Protein AF-A0A926CBW5-F1 (afdb_monomer)

pLDDT: mean 81.45, std 18.17, range [39.44, 98.31]

Foldseek 3Di:
DDDVVVLVVLVVQLVVLVVVLVVLQVVQVVQVGLVRDDPVSVVSNVVSLVSNVVSCVVCVVVVHDDDDDPPSDDPPPPDDDDDDDDDDDDDDDDDDDDDDDDDDDDDDDDDVVVVVVVVVVVVVVVCVVPPPDPVVVCVVVVHPDPQQAWAKEKEFEAEPVRQTDFQWWKFKAALLDRPDTDTAHPRNIDMDTDGLVRAKIKIWTFDFQWFIDIDIDGSNHHDYHYHHTYGDDNQWFKEKEAEAAPPSSQGDWQKWKWKAFPNDIDIDTAHNRRMDMDTDGDPDQWTWIKIWIGDPQWDIDIDTDIDGGRDYHYDHIYGDPPPPPPPPPPPD

Structure (mmCIF, N/CA/C/O backbone):
data_AF-A0A926CBW5-F1
#
_entry.id   AF-A0A926CBW5-F1
#
loop_
_atom_site.group_PDB
_atom_site.id
_atom_site.type_symbol
_atom_site.label_atom_id
_atom_site.label_alt_id
_atom_site.label_comp_id
_atom_site.label_asym_id
_atom_site.label_entity_id
_atom_site.label_seq_id
_atom_site.pdbx_PDB_ins_code
_atom_site.Cartn_x
_atom_site.Cartn_y
_atom_site.Cartn_z
_atom_site.occupancy
_atom_site.B_iso_or_equiv
_atom_site.auth_seq_id
_atom_site.auth_comp_id
_atom_site.auth_asym_id
_atom_site.auth_atom_id
_atom_site.pdbx_PDB_model_num
ATOM 1 N N . MET A 1 1 ? -7.920 -2.345 40.423 1.00 83.38 1 MET A N 1
ATOM 2 C CA . MET A 1 1 ? -8.832 -2.539 39.282 1.00 83.38 1 MET A CA 1
ATOM 3 C C . MET A 1 1 ? -8.465 -1.467 38.264 1.00 83.38 1 MET A C 1
ATOM 5 O O . MET A 1 1 ? -8.315 -0.331 38.708 1.00 83.38 1 MET A O 1
ATOM 9 N N . PRO A 1 2 ? -8.163 -1.818 37.003 1.00 95.38 2 PRO A N 1
ATOM 10 C CA . PRO A 1 2 ? -7.809 -0.840 35.962 1.00 95.38 2 PRO A CA 1
ATOM 11 C C . PRO A 1 2 ? -8.991 0.095 35.657 1.00 95.38 2 PRO A C 1
ATOM 13 O O . PRO A 1 2 ? -10.121 -0.190 36.068 1.00 95.38 2 PRO A O 1
ATOM 16 N N . ALA A 1 3 ? -8.747 1.198 34.948 1.00 96.81 3 ALA A N 1
ATOM 17 C CA . ALA A 1 3 ? -9.834 2.039 34.458 1.00 96.81 3 ALA A CA 1
ATOM 18 C C . ALA A 1 3 ? -10.569 1.340 33.299 1.00 96.81 3 ALA A C 1
ATOM 20 O O . ALA A 1 3 ? -9.986 0.520 32.593 1.00 96.81 3 ALA A O 1
ATOM 21 N N . GLN A 1 4 ? -11.841 1.684 33.067 1.00 96.38 4 GLN A N 1
ATOM 22 C CA . GLN A 1 4 ? -12.620 1.097 31.966 1.00 96.38 4 GLN A CA 1
ATOM 23 C C . GLN A 1 4 ? -11.947 1.319 30.602 1.00 96.38 4 GLN A C 1
ATOM 25 O O . GLN A 1 4 ? -11.889 0.400 29.796 1.00 96.38 4 GLN A O 1
ATOM 30 N N . ALA A 1 5 ? -11.351 2.494 30.388 1.00 91.12 5 ALA A N 1
ATOM 31 C CA . ALA A 1 5 ? -10.616 2.802 29.163 1.00 91.12 5 ALA A CA 1
ATOM 32 C C . ALA A 1 5 ? -9.428 1.850 28.911 1.00 91.12 5 ALA A C 1
ATOM 34 O O . ALA A 1 5 ? -9.152 1.513 27.762 1.00 91.12 5 ALA A O 1
ATOM 35 N N . ASP A 1 6 ? -8.756 1.375 29.967 1.00 95.50 6 ASP A N 1
ATOM 36 C CA . ASP A 1 6 ? -7.657 0.408 29.840 1.00 95.50 6 ASP A CA 1
ATOM 37 C C . ASP A 1 6 ? -8.190 -0.978 29.442 1.00 95.50 6 ASP A C 1
ATOM 39 O O . ASP A 1 6 ? -7.587 -1.668 28.620 1.00 95.50 6 ASP A O 1
ATOM 43 N N . ILE A 1 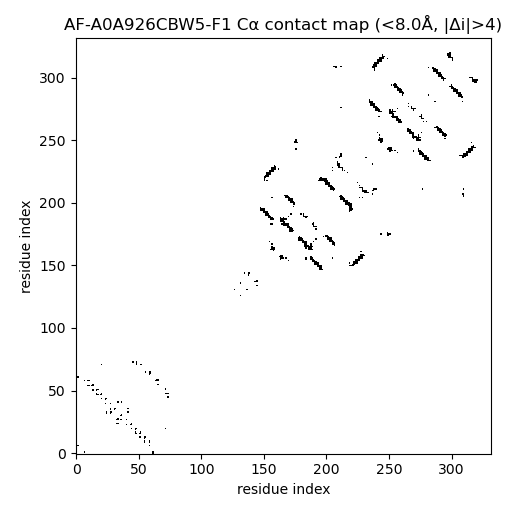7 ? -9.341 -1.377 30.002 1.00 97.06 7 ILE A N 1
ATOM 44 C CA . ILE A 1 7 ? -10.030 -2.624 29.641 1.00 97.06 7 ILE A CA 1
ATOM 45 C C . ILE A 1 7 ? -10.436 -2.584 28.167 1.00 97.06 7 ILE A C 1
ATOM 47 O O . ILE A 1 7 ? -10.154 -3.529 27.430 1.00 97.06 7 ILE A O 1
ATOM 51 N N . ASP A 1 8 ? -11.058 -1.486 27.735 1.00 91.56 8 ASP A N 1
ATOM 52 C CA . ASP A 1 8 ? -11.521 -1.307 26.360 1.00 91.56 8 ASP A CA 1
ATOM 53 C C . ASP A 1 8 ? -10.337 -1.312 25.380 1.00 91.56 8 ASP A C 1
ATOM 55 O O . ASP A 1 8 ? -10.389 -1.974 24.341 1.00 91.56 8 ASP A O 1
ATOM 59 N N . GLY A 1 9 ? -9.236 -0.640 25.735 1.00 89.31 9 GLY A N 1
ATOM 60 C CA . GLY A 1 9 ? -8.000 -0.645 24.953 1.00 89.31 9 GLY A CA 1
ATOM 61 C C . GLY A 1 9 ? -7.408 -2.049 24.793 1.00 89.31 9 GLY A C 1
ATOM 62 O O . GLY A 1 9 ? -7.085 -2.464 23.678 1.00 89.31 9 GLY A O 1
ATOM 63 N N . GLU A 1 10 ? -7.325 -2.825 25.876 1.00 96.94 10 GLU A N 1
ATOM 64 C CA . GLU A 1 10 ? -6.792 -4.192 25.829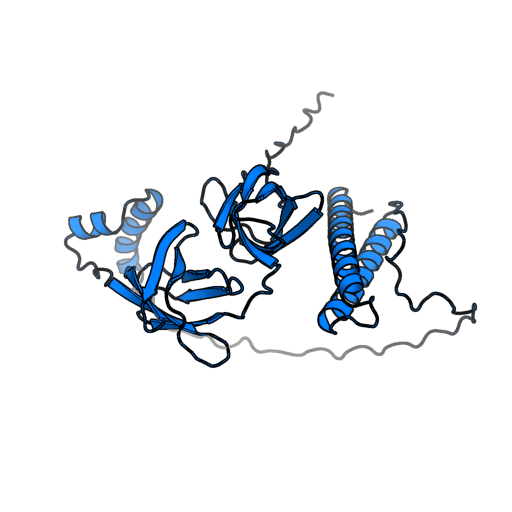 1.00 96.94 10 GLU A CA 1
ATOM 65 C C . GLU A 1 10 ? -7.724 -5.147 25.057 1.00 96.94 10 GLU A C 1
ATOM 67 O O . GLU A 1 10 ? -7.255 -6.026 24.328 1.00 96.94 10 GLU A O 1
ATOM 72 N N . GLN A 1 11 ? -9.047 -4.958 25.142 1.00 96.88 11 GLN A N 1
ATOM 73 C CA . GLN A 1 11 ? -10.017 -5.700 24.329 1.00 96.88 11 GLN A CA 1
ATOM 74 C C . GLN A 1 11 ? -9.880 -5.384 22.834 1.00 96.88 11 GLN A C 1
ATOM 76 O O . GLN A 1 11 ? -9.908 -6.301 22.009 1.00 96.88 11 GLN A O 1
ATOM 81 N N . GLN A 1 12 ? -9.703 -4.111 22.468 1.00 87.81 12 GLN A N 1
ATOM 82 C CA . GLN A 1 12 ? -9.450 -3.712 21.081 1.00 87.81 12 GLN A CA 1
ATOM 83 C C . GLN A 1 12 ? -8.153 -4.331 20.554 1.00 87.81 12 GLN A C 1
ATOM 85 O O . GLN A 1 12 ? -8.140 -4.889 19.452 1.00 87.81 12 GLN A O 1
ATOM 90 N N . LEU A 1 13 ? -7.090 -4.301 21.362 1.00 90.31 13 LEU A N 1
ATOM 91 C CA . LEU A 1 13 ? -5.804 -4.901 21.023 1.00 90.31 13 LEU A CA 1
ATOM 92 C C . LEU A 1 13 ? -5.927 -6.421 20.820 1.00 90.31 13 LEU A C 1
ATOM 94 O O . LEU A 1 13 ? -5.429 -6.960 19.828 1.00 90.31 13 LEU A O 1
ATOM 98 N N . LEU A 1 14 ? -6.661 -7.112 21.697 1.00 96.69 14 LEU A N 1
ATOM 99 C CA . LEU A 1 14 ? -6.963 -8.537 21.550 1.00 96.69 14 LEU A CA 1
ATOM 100 C C . LEU A 1 14 ? -7.697 -8.829 20.230 1.00 96.69 14 LEU A C 1
ATOM 102 O O . LEU A 1 14 ? -7.317 -9.749 19.503 1.00 96.69 14 LEU A O 1
ATOM 106 N N . GLN A 1 15 ? -8.721 -8.042 19.889 1.00 92.69 15 GLN A N 1
ATOM 107 C CA . GLN A 1 15 ? -9.468 -8.203 18.635 1.00 92.69 15 GLN A CA 1
ATOM 108 C C . GLN A 1 15 ? -8.608 -7.921 17.396 1.00 92.69 15 GLN A C 1
ATOM 110 O O . GLN A 1 15 ? -8.767 -8.568 16.358 1.00 92.69 15 GLN A O 1
ATOM 115 N N . GLN A 1 16 ? -7.673 -6.974 17.484 1.00 88.44 16 GLN A N 1
ATOM 116 C CA . GLN A 1 16 ? -6.706 -6.720 16.422 1.00 88.44 16 GLN A CA 1
ATOM 117 C C . GLN A 1 16 ? -5.807 -7.940 16.188 1.00 88.44 16 GLN A C 1
ATOM 119 O O . GLN A 1 16 ? -5.749 -8.433 15.061 1.00 88.44 16 GLN A O 1
ATOM 124 N N . TYR A 1 17 ? -5.173 -8.486 17.233 1.00 93.75 17 TYR A N 1
ATOM 125 C CA . TYR A 1 17 ? -4.303 -9.657 17.075 1.00 93.75 17 TYR A CA 1
ATOM 126 C C . TYR A 1 17 ? -5.058 -10.909 16.619 1.00 93.75 17 TYR A C 1
ATOM 128 O O . TYR A 1 17 ? -4.521 -11.672 15.818 1.00 93.75 17 TYR A O 1
ATOM 136 N N . ARG A 1 18 ? -6.312 -11.102 17.052 1.00 96.69 18 ARG A N 1
ATOM 137 C CA . ARG A 1 18 ? -7.178 -12.193 16.567 1.00 96.69 18 ARG A CA 1
ATOM 138 C C . ARG A 1 18 ? -7.392 -12.139 15.056 1.00 96.69 18 ARG A C 1
ATOM 140 O O . ARG A 1 18 ? -7.248 -13.158 14.383 1.00 96.69 18 ARG A O 1
ATOM 147 N N . ARG A 1 19 ? -7.680 -10.952 14.510 1.00 91.31 19 ARG A N 1
ATOM 148 C CA . ARG A 1 19 ? -7.816 -10.754 13.056 1.00 91.31 19 ARG A CA 1
ATOM 149 C C . ARG A 1 19 ? -6.504 -11.033 12.328 1.00 91.31 19 ARG A C 1
ATOM 151 O O . ARG A 1 19 ? -6.505 -11.778 11.350 1.00 91.31 19 ARG A O 1
ATOM 158 N N . SER A 1 20 ? -5.385 -10.512 12.835 1.00 86.31 20 SER A N 1
ATOM 159 C CA . SER A 1 20 ? -4.061 -10.777 12.259 1.00 86.31 20 SER A CA 1
ATOM 160 C C . SER A 1 20 ? -3.725 -12.272 12.250 1.00 86.31 20 SER A C 1
ATOM 162 O O . SER A 1 20 ? -3.291 -12.795 11.225 1.00 86.31 20 SER A O 1
ATOM 164 N N . LEU A 1 21 ? -3.981 -12.985 13.353 1.00 95.88 21 LEU A N 1
ATOM 165 C CA . LEU A 1 21 ? -3.752 -14.427 13.448 1.00 95.88 21 LEU A CA 1
ATOM 166 C C . LEU A 1 21 ? -4.602 -15.203 12.432 1.00 95.88 21 LEU A C 1
ATOM 168 O O . LEU A 1 21 ? -4.078 -16.086 11.757 1.00 95.88 21 LEU A O 1
ATOM 172 N N . ALA A 1 22 ? -5.881 -14.851 12.271 1.00 92.06 22 ALA A N 1
ATOM 173 C CA . ALA A 1 22 ? -6.755 -15.490 11.287 1.00 92.06 22 ALA A CA 1
ATOM 174 C C . ALA A 1 22 ? -6.213 -15.347 9.852 1.00 92.06 22 ALA A C 1
ATOM 176 O O . ALA A 1 22 ? -6.154 -16.332 9.111 1.00 92.06 22 ALA A O 1
ATOM 177 N N . HIS A 1 23 ? -5.743 -14.152 9.475 1.00 89.69 23 HIS A N 1
ATOM 178 C CA . HIS A 1 23 ? -5.123 -13.924 8.167 1.00 89.69 23 HIS A CA 1
ATOM 179 C C . HIS A 1 23 ? -3.819 -14.705 7.991 1.00 89.69 23 HIS A C 1
ATOM 181 O O . HIS A 1 23 ? -3.616 -15.324 6.947 1.00 89.69 23 HIS A O 1
ATOM 187 N N . LEU A 1 24 ? -2.954 -14.733 9.007 1.00 92.81 24 LEU A N 1
ATOM 188 C CA . LEU A 1 24 ? -1.696 -15.478 8.949 1.00 92.81 24 LEU A CA 1
ATOM 189 C C . LEU A 1 24 ? -1.929 -16.992 8.830 1.00 92.81 24 LEU A C 1
ATOM 191 O O . LEU A 1 24 ? -1.240 -17.658 8.061 1.00 92.81 24 LEU A O 1
ATOM 195 N N . ILE A 1 25 ? -2.935 -17.541 9.517 1.00 95.00 25 ILE A N 1
ATOM 196 C CA . ILE A 1 25 ? -3.331 -18.952 9.378 1.00 95.00 25 ILE A CA 1
ATOM 197 C C . ILE A 1 25 ? -3.880 -19.227 7.969 1.00 95.00 25 ILE A C 1
ATOM 199 O O . ILE A 1 25 ? -3.559 -20.253 7.365 1.00 95.00 25 ILE A O 1
ATOM 203 N N . GLN A 1 26 ? -4.662 -18.305 7.399 1.00 90.06 26 GLN A N 1
ATOM 204 C CA . GLN A 1 26 ? -5.129 -18.414 6.014 1.00 90.06 26 GLN A CA 1
ATOM 205 C C . GLN A 1 26 ? -3.969 -18.344 5.009 1.00 90.06 26 GLN A C 1
ATOM 207 O O . GLN A 1 26 ? -3.973 -19.061 4.011 1.00 90.06 26 GLN A O 1
ATOM 212 N N . GLN A 1 27 ? -2.958 -17.509 5.249 1.00 83.00 27 GLN A N 1
ATOM 213 C CA . GLN A 1 27 ? -1.736 -17.511 4.444 1.00 83.00 27 GLN A CA 1
ATOM 214 C C . GLN A 1 27 ? -0.997 -18.839 4.599 1.00 83.00 27 GLN A C 1
ATOM 216 O O . GLN A 1 27 ? -0.565 -19.418 3.604 1.00 83.00 27 GLN A O 1
ATOM 221 N N . ALA A 1 28 ? -0.915 -19.362 5.822 1.00 93.88 28 ALA A N 1
ATOM 222 C CA . ALA A 1 28 ? -0.249 -20.621 6.093 1.00 93.88 28 ALA A CA 1
ATOM 223 C C . ALA A 1 28 ? -0.888 -21.801 5.361 1.00 93.88 28 ALA A C 1
ATOM 225 O O . ALA A 1 28 ? -0.181 -22.649 4.814 1.00 93.88 28 ALA A O 1
ATOM 226 N N . SER A 1 29 ? -2.219 -21.835 5.274 1.00 92.44 29 SER A N 1
ATOM 227 C CA . SER A 1 29 ? -2.928 -22.893 4.552 1.00 92.44 29 SER A CA 1
ATOM 228 C C . SER A 1 29 ? -2.595 -22.920 3.055 1.00 92.44 29 SER A C 1
ATOM 230 O O . SER A 1 29 ? -2.525 -24.006 2.481 1.00 92.44 29 SER A O 1
ATOM 232 N N . ARG A 1 30 ? -2.269 -21.773 2.434 1.00 84.62 30 ARG A N 1
ATOM 233 C CA . ARG A 1 30 ? -1.822 -21.707 1.026 1.00 84.62 30 ARG A CA 1
ATOM 234 C C . ARG A 1 30 ? -0.477 -22.396 0.789 1.00 84.62 30 ARG A C 1
ATOM 236 O O . ARG A 1 30 ? -0.243 -22.889 -0.309 1.00 84.62 30 ARG A O 1
ATOM 243 N N . TYR A 1 31 ? 0.379 -22.461 1.807 1.00 86.31 31 TYR A N 1
ATOM 244 C CA . TYR A 1 31 ? 1.660 -23.173 1.751 1.00 86.31 31 TYR A CA 1
ATOM 245 C C . TYR A 1 31 ? 1.553 -24.643 2.181 1.00 86.31 31 TYR A C 1
ATOM 247 O O . TYR A 1 31 ? 2.564 -25.333 2.229 1.00 86.31 31 TYR A O 1
ATOM 255 N N . GLY A 1 32 ? 0.352 -25.149 2.484 1.00 93.50 32 GLY A N 1
ATOM 256 C CA . GLY A 1 32 ? 0.172 -26.502 3.022 1.00 93.50 32 GLY A CA 1
ATOM 257 C C . GLY A 1 32 ? 0.249 -26.575 4.552 1.00 93.50 32 GLY A C 1
ATOM 258 O O . GLY A 1 32 ? 0.581 -27.624 5.105 1.00 93.50 32 GLY A O 1
ATOM 259 N N . GLY A 1 33 ? -0.056 -25.473 5.242 1.00 93.31 33 GLY A N 1
ATOM 260 C CA . GLY A 1 33 ? -0.144 -25.384 6.702 1.00 93.31 33 GLY A CA 1
ATOM 261 C C . GLY A 1 33 ? 1.093 -24.775 7.367 1.00 93.31 33 GLY A C 1
ATOM 262 O O . GLY A 1 33 ? 2.112 -24.541 6.723 1.00 93.31 33 GLY A O 1
ATOM 263 N N . GLU A 1 34 ? 1.007 -24.540 8.683 1.00 93.12 34 GLU A N 1
ATOM 264 C CA . GLU A 1 34 ? 2.031 -23.836 9.484 1.00 93.12 34 GLU A CA 1
ATOM 265 C C . GLU A 1 34 ? 3.432 -24.468 9.411 1.00 93.12 34 GLU A C 1
ATOM 267 O O . GLU A 1 34 ? 4.423 -23.765 9.561 1.00 93.12 34 GLU A O 1
ATOM 272 N N . ALA A 1 35 ? 3.540 -25.771 9.138 1.00 93.19 35 ALA A N 1
ATOM 273 C CA . ALA A 1 35 ? 4.826 -26.465 9.022 1.00 93.19 35 ALA A CA 1
ATOM 274 C C . ALA A 1 35 ? 5.590 -26.164 7.717 1.00 93.19 35 ALA A C 1
ATOM 276 O O . ALA A 1 35 ? 6.783 -26.442 7.629 1.00 93.19 35 ALA A O 1
ATOM 277 N N . HIS A 1 36 ? 4.910 -25.628 6.701 1.00 93.50 36 HIS A N 1
ATOM 278 C CA . HIS A 1 36 ? 5.453 -25.445 5.351 1.00 93.50 36 HIS A CA 1
ATOM 279 C C . HIS A 1 36 ? 5.578 -23.968 4.946 1.00 93.50 36 HIS A C 1
ATOM 281 O O . HIS A 1 36 ? 6.003 -23.662 3.831 1.00 93.50 36 HIS A O 1
ATOM 287 N N . VAL A 1 37 ? 5.203 -23.040 5.830 1.00 94.12 37 VAL A N 1
ATOM 288 C CA . VAL A 1 37 ? 5.261 -21.602 5.546 1.00 94.12 37 VAL A CA 1
ATOM 289 C C . VAL A 1 37 ? 6.693 -21.067 5.561 1.00 94.12 37 VAL A C 1
ATOM 291 O O . VAL A 1 37 ? 7.556 -21.611 6.254 1.00 94.12 37 VAL A O 1
ATOM 294 N N . PRO A 1 38 ? 6.962 -19.946 4.867 1.00 95.00 38 PRO A N 1
ATOM 295 C CA . PRO A 1 38 ? 8.197 -19.199 5.063 1.00 95.00 38 PRO A CA 1
ATOM 296 C C . PRO A 1 38 ? 8.405 -18.825 6.537 1.00 95.00 38 PRO A C 1
ATOM 298 O O . PRO A 1 38 ? 7.456 -18.464 7.235 1.00 95.00 38 PRO A O 1
ATOM 301 N N . LEU A 1 39 ? 9.663 -18.836 6.991 1.00 91.94 39 LEU A N 1
ATOM 302 C CA . LEU A 1 39 ? 10.028 -18.596 8.394 1.00 91.94 39 LEU A CA 1
ATOM 303 C C . LEU A 1 39 ? 9.444 -17.290 8.967 1.00 91.94 39 LEU A C 1
ATOM 305 O O . LEU A 1 39 ? 9.054 -17.247 10.129 1.00 91.94 39 LEU A O 1
ATOM 309 N N . SER A 1 40 ? 9.337 -16.241 8.147 1.00 84.50 40 SER A N 1
ATOM 310 C CA . SER A 1 40 ? 8.735 -14.964 8.547 1.00 84.50 40 SER A CA 1
ATOM 311 C C . SER A 1 40 ? 7.263 -15.099 8.945 1.00 84.50 40 SER A C 1
ATOM 313 O O . SER A 1 40 ? 6.855 -14.561 9.968 1.00 84.50 40 SER A O 1
ATOM 315 N N . VAL A 1 41 ? 6.470 -15.851 8.178 1.00 88.06 41 VAL A N 1
ATOM 316 C CA . VAL A 1 41 ? 5.049 -16.091 8.474 1.00 88.06 41 VAL A CA 1
ATOM 317 C C . VAL A 1 41 ? 4.913 -16.917 9.751 1.00 88.06 41 VAL A C 1
ATOM 319 O O . VAL A 1 41 ? 4.079 -16.605 10.595 1.00 88.06 41 VAL A O 1
ATOM 322 N N . MET A 1 42 ? 5.773 -17.924 9.930 1.00 95.31 42 MET A N 1
ATOM 323 C CA . MET A 1 42 ? 5.799 -18.747 11.143 1.00 95.31 42 MET A CA 1
ATOM 324 C C . MET A 1 42 ? 6.079 -17.908 12.400 1.00 95.31 42 MET A C 1
ATOM 326 O O . MET A 1 42 ? 5.361 -18.043 13.390 1.00 95.31 42 MET A O 1
ATOM 330 N N . HIS A 1 43 ? 7.087 -17.027 12.362 1.00 91.00 43 HIS A N 1
ATOM 331 C CA . HIS A 1 43 ? 7.386 -16.123 13.478 1.00 91.00 43 HIS A CA 1
ATOM 332 C C . HIS A 1 43 ? 6.214 -15.184 13.770 1.00 91.00 43 HIS A C 1
ATOM 334 O O . HIS A 1 43 ? 5.786 -15.095 14.915 1.00 91.00 43 HIS A O 1
ATOM 340 N N . ASN A 1 44 ? 5.609 -14.590 12.739 1.00 90.94 44 ASN A N 1
ATOM 341 C CA . ASN A 1 44 ? 4.460 -13.703 12.921 1.00 90.94 44 ASN A CA 1
ATOM 342 C C . ASN A 1 44 ? 3.251 -14.422 13.555 1.00 90.94 44 ASN A C 1
ATOM 344 O O . ASN A 1 44 ? 2.541 -13.829 14.366 1.00 90.94 44 ASN A O 1
ATOM 348 N N . ILE A 1 45 ? 3.011 -15.700 13.222 1.00 94.81 45 ILE A N 1
ATOM 349 C CA . ILE A 1 45 ? 1.962 -16.519 13.862 1.00 94.81 45 ILE A CA 1
ATOM 350 C C . ILE A 1 45 ? 2.274 -16.730 15.345 1.00 94.81 45 ILE A C 1
ATOM 352 O O . ILE A 1 45 ? 1.386 -16.582 16.189 1.00 94.81 45 ILE A O 1
ATOM 356 N N . ALA A 1 46 ? 3.521 -17.081 15.668 1.00 94.75 46 ALA A N 1
ATOM 357 C CA . ALA A 1 46 ? 3.953 -17.299 17.045 1.00 94.75 46 ALA A CA 1
ATOM 358 C C . ALA A 1 46 ? 3.826 -16.018 17.885 1.00 94.75 46 ALA A C 1
ATOM 360 O O . ALA A 1 46 ? 3.244 -16.059 18.971 1.00 94.75 46 ALA A O 1
ATOM 361 N N . ASP A 1 47 ? 4.276 -14.884 17.347 1.00 91.81 47 ASP A N 1
ATOM 362 C CA . ASP A 1 47 ? 4.184 -13.577 17.996 1.00 91.81 47 ASP A CA 1
ATOM 363 C C . ASP A 1 47 ? 2.720 -13.187 18.239 1.00 91.81 47 ASP A C 1
ATOM 365 O O . ASP A 1 47 ? 2.344 -12.835 19.359 1.00 91.81 47 ASP A O 1
ATOM 369 N N . ALA A 1 48 ? 1.851 -13.324 17.228 1.00 93.81 48 ALA A N 1
ATOM 370 C CA . ALA A 1 48 ? 0.427 -13.020 17.364 1.00 93.81 48 ALA A CA 1
ATOM 371 C C . ALA A 1 48 ? -0.245 -13.873 18.456 1.00 93.81 48 ALA A C 1
ATOM 373 O O . ALA A 1 48 ? -0.984 -13.338 19.286 1.00 93.81 48 ALA A O 1
ATOM 374 N N . ARG A 1 49 ? 0.050 -15.181 18.515 1.00 96.56 49 ARG A N 1
ATOM 375 C CA . ARG A 1 49 ? -0.440 -16.065 19.589 1.00 96.56 49 ARG A CA 1
ATOM 376 C C . ARG A 1 49 ? 0.072 -15.627 20.961 1.00 96.56 49 ARG A C 1
ATOM 378 O O . ARG A 1 49 ? -0.713 -15.568 21.907 1.00 96.56 49 ARG A O 1
ATOM 385 N N . GLN A 1 50 ? 1.351 -15.267 21.078 1.00 95.62 50 GLN A N 1
ATOM 386 C CA . GLN A 1 50 ? 1.926 -14.783 22.336 1.00 95.62 50 GLN A CA 1
ATOM 387 C C . GLN A 1 50 ? 1.247 -13.489 22.812 1.00 95.62 50 GLN A C 1
ATOM 389 O O . GLN A 1 50 ? 0.942 -13.350 24.000 1.00 95.62 50 GLN A O 1
ATOM 394 N N . HIS A 1 51 ? 0.977 -12.554 21.898 1.00 94.06 51 HIS A N 1
ATOM 395 C CA . HIS A 1 51 ? 0.258 -11.321 22.209 1.00 94.06 51 HIS A CA 1
ATOM 396 C C . HIS A 1 51 ? -1.181 -11.590 22.665 1.00 94.06 51 HIS A C 1
ATOM 398 O O . HIS A 1 51 ? -1.585 -11.073 23.705 1.00 94.06 51 HIS A O 1
ATOM 404 N N . ILE A 1 52 ? -1.918 -12.463 21.967 1.00 96.56 52 ILE A N 1
ATOM 405 C CA . ILE A 1 52 ? -3.270 -12.890 22.366 1.00 96.56 52 ILE A CA 1
ATOM 406 C C . ILE A 1 52 ? -3.258 -13.486 23.777 1.00 96.56 52 ILE A C 1
ATOM 408 O O . ILE A 1 52 ? -4.073 -13.104 24.617 1.00 96.56 52 ILE A O 1
ATOM 412 N N . GLN A 1 53 ? -2.317 -14.387 24.070 1.00 96.56 53 GLN A N 1
ATOM 413 C CA . GLN A 1 53 ? -2.199 -14.997 25.395 1.00 96.56 53 GLN A CA 1
ATOM 414 C C . GLN A 1 53 ? -1.919 -13.961 26.487 1.00 96.56 53 GLN A C 1
ATOM 416 O O . GLN A 1 53 ? -2.553 -14.003 27.543 1.00 96.56 53 GLN A O 1
ATOM 421 N N . ARG A 1 54 ? -1.013 -13.008 26.232 1.00 96.94 54 ARG A N 1
ATOM 422 C CA . ARG A 1 54 ? -0.703 -11.928 27.177 1.00 96.94 54 ARG A CA 1
ATOM 423 C C . ARG A 1 54 ? -1.926 -11.051 27.441 1.00 96.94 54 ARG A C 1
ATOM 425 O O . ARG A 1 54 ? -2.253 -10.828 28.603 1.00 96.94 54 ARG A O 1
ATOM 432 N N . SER A 1 55 ? -2.630 -10.616 26.397 1.00 96.25 55 SER A N 1
ATOM 433 C CA . SER A 1 55 ? -3.814 -9.766 26.560 1.00 96.25 55 SER A CA 1
ATOM 434 C C . SER A 1 55 ? -4.959 -10.481 27.268 1.00 96.25 55 SER A C 1
ATOM 436 O O . SER A 1 55 ? -5.598 -9.908 28.147 1.00 96.25 55 SER A O 1
ATOM 438 N N . LYS A 1 56 ? -5.170 -11.773 26.991 1.00 97.69 56 LYS A N 1
ATOM 439 C CA . LYS A 1 56 ? -6.150 -12.587 27.727 1.00 97.69 56 LYS A CA 1
ATOM 440 C C . LYS A 1 56 ? -5.774 -12.747 29.196 1.00 97.69 56 LYS A C 1
ATOM 442 O O . LYS A 1 56 ? -6.650 -12.658 30.051 1.00 97.69 56 LYS A O 1
ATOM 447 N N . ALA A 1 57 ? -4.492 -12.949 29.504 1.00 97.19 57 ALA A N 1
ATOM 448 C CA . ALA A 1 57 ? -4.020 -13.016 30.885 1.00 97.19 57 ALA A CA 1
ATOM 449 C C . ALA A 1 57 ? -4.249 -11.689 31.629 1.00 97.19 57 ALA A C 1
ATOM 451 O O . ALA A 1 57 ? -4.747 -11.713 32.754 1.00 97.19 57 ALA A O 1
ATOM 452 N N . ASN A 1 58 ? -3.964 -10.549 30.989 1.00 97.31 58 ASN A N 1
ATOM 453 C CA . ASN A 1 58 ? -4.223 -9.219 31.547 1.00 97.31 58 ASN A CA 1
ATOM 454 C C . ASN A 1 58 ? -5.717 -9.008 31.835 1.00 97.31 58 ASN A C 1
ATOM 456 O O . ASN A 1 58 ? -6.090 -8.690 32.962 1.00 97.31 58 ASN A O 1
ATOM 460 N N . LEU A 1 59 ? -6.579 -9.261 30.845 1.00 97.69 59 LEU A N 1
ATOM 461 C CA . LEU A 1 59 ? -8.032 -9.104 30.973 1.00 97.69 59 LEU A CA 1
ATOM 462 C C . LEU A 1 59 ? -8.615 -10.002 32.075 1.00 97.69 59 LEU A C 1
ATOM 464 O O . LEU A 1 59 ? -9.375 -9.528 32.921 1.00 97.69 59 LEU A O 1
ATOM 468 N N . ARG A 1 60 ? -8.193 -11.271 32.140 1.00 97.75 60 ARG A N 1
ATOM 469 C CA . ARG A 1 60 ? -8.614 -12.203 33.200 1.00 97.75 60 ARG A CA 1
ATOM 470 C C . ARG A 1 60 ? -8.117 -11.774 34.579 1.00 97.75 60 ARG A C 1
ATOM 472 O O . ARG A 1 60 ? -8.869 -11.866 35.546 1.00 97.75 60 ARG A O 1
ATOM 479 N N . ALA A 1 61 ? -6.891 -11.256 34.686 1.00 97.12 61 ALA A N 1
ATOM 480 C CA . ALA A 1 61 ? -6.367 -10.696 35.936 1.00 97.12 61 ALA A CA 1
ATOM 481 C C . ALA A 1 61 ? -7.160 -9.462 36.405 1.00 97.12 61 ALA A C 1
ATOM 483 O O . ALA A 1 61 ? -7.206 -9.166 37.599 1.00 97.12 61 ALA A O 1
ATOM 484 N N . TRP A 1 62 ? -7.814 -8.760 35.478 1.00 97.81 62 TRP A N 1
ATOM 485 C CA . TRP A 1 62 ? -8.725 -7.653 35.763 1.00 97.81 62 TRP A CA 1
ATOM 486 C C . TRP A 1 62 ? -10.177 -8.086 36.011 1.00 97.81 62 TRP A C 1
ATOM 488 O O . TRP A 1 62 ? -11.023 -7.233 36.271 1.00 97.81 62 TRP A O 1
ATOM 498 N N . GLY A 1 63 ? -10.463 -9.393 35.993 1.00 97.69 63 GLY A N 1
ATOM 499 C CA . GLY A 1 63 ? -11.797 -9.950 36.232 1.00 97.69 63 GLY A CA 1
ATOM 500 C C . GLY A 1 63 ? -12.725 -9.911 35.016 1.00 97.69 63 GLY A C 1
ATOM 501 O O . GLY A 1 63 ? -13.923 -10.135 35.167 1.00 97.69 63 GLY A O 1
ATOM 502 N N . VAL A 1 64 ? -12.195 -9.627 33.823 1.00 98.06 64 VAL A N 1
ATOM 503 C CA . VAL A 1 64 ? -12.944 -9.685 32.565 1.00 98.06 64 VAL A CA 1
ATOM 504 C C . VAL A 1 64 ? -12.901 -11.119 32.047 1.00 98.06 64 VAL A C 1
ATOM 506 O O . VAL A 1 64 ? -11.821 -11.673 31.831 1.00 98.06 64 VAL A O 1
ATOM 509 N N . ASP A 1 65 ? -14.073 -11.722 31.852 1.00 97.81 65 ASP A N 1
ATOM 510 C CA . ASP A 1 65 ? -14.167 -13.046 31.243 1.00 97.81 65 ASP A CA 1
ATOM 511 C C . ASP A 1 65 ? -13.876 -12.956 29.739 1.00 97.81 65 ASP A C 1
ATOM 513 O O . ASP A 1 65 ? -14.395 -12.082 29.041 1.00 97.81 65 ASP A O 1
ATOM 517 N N . VAL A 1 66 ? -13.005 -13.836 29.245 1.00 97.88 66 VAL A N 1
ATOM 518 C CA . VAL A 1 66 ? -12.559 -13.832 27.848 1.00 97.88 66 VAL A CA 1
ATOM 519 C C . VAL A 1 66 ? -12.567 -15.250 27.311 1.00 97.88 66 VAL A C 1
ATOM 521 O O . VAL A 1 66 ? -11.814 -16.106 27.783 1.00 97.88 66 VAL A O 1
ATOM 524 N N . GLU A 1 67 ? -13.375 -15.455 26.277 1.00 96.94 67 GLU A N 1
ATOM 525 C CA . GLU A 1 67 ? -13.526 -16.724 25.573 1.00 96.94 67 GLU A CA 1
ATOM 526 C C . GLU A 1 67 ? -12.212 -17.184 24.915 1.00 96.94 67 GLU A C 1
ATOM 528 O O . GLU A 1 67 ? -11.484 -16.388 24.304 1.00 96.94 67 GLU A O 1
ATOM 533 N N . ASP A 1 68 ? -11.914 -18.481 25.033 1.00 95.75 68 ASP A N 1
ATOM 534 C CA . ASP A 1 68 ? -10.828 -19.157 24.323 1.00 95.75 68 ASP A CA 1
ATOM 535 C C . ASP A 1 68 ? -11.306 -19.622 22.943 1.00 95.75 68 ASP A C 1
ATOM 537 O O . ASP A 1 68 ? -12.190 -20.470 22.847 1.00 95.75 68 ASP A O 1
ATOM 541 N N . LEU A 1 69 ? -10.718 -19.079 21.869 1.00 94.38 69 LEU A N 1
ATOM 542 C CA . LEU A 1 69 ? -11.050 -19.490 20.504 1.00 94.38 69 LEU A CA 1
ATOM 543 C C . LEU A 1 69 ? -10.100 -20.594 20.013 1.00 94.38 69 LEU A C 1
ATOM 545 O O . LEU A 1 69 ? -8.925 -20.627 20.397 1.00 94.38 69 LEU A O 1
ATOM 549 N N . PRO A 1 70 ? -10.569 -21.486 19.121 1.00 90.19 70 PRO A N 1
ATOM 550 C CA . PRO A 1 70 ? -9.702 -22.476 18.496 1.00 90.19 70 PRO A CA 1
ATOM 551 C C . PRO A 1 70 ? -8.568 -21.798 17.707 1.00 90.19 70 PRO A C 1
ATOM 553 O O . PRO A 1 70 ? -8.745 -20.725 17.134 1.00 90.19 70 PRO A O 1
ATOM 556 N N . HIS A 1 71 ? -7.405 -22.456 17.654 1.00 87.88 71 HIS A N 1
ATOM 557 C CA . HIS A 1 71 ? -6.181 -22.016 16.956 1.00 87.88 71 HIS A CA 1
ATOM 558 C C . HIS A 1 71 ? -5.385 -20.860 17.594 1.00 87.88 71 HIS A C 1
ATOM 560 O O . HIS A 1 71 ? -4.328 -20.495 17.067 1.00 87.88 71 HIS A O 1
ATOM 566 N N . GLU A 1 72 ? -5.824 -20.331 18.742 1.00 92.38 72 GLU A N 1
ATOM 567 C CA . GLU A 1 72 ? -5.054 -19.357 19.537 1.00 92.38 72 GLU A CA 1
ATOM 568 C C . GLU A 1 72 ? -3.915 -20.006 20.336 1.00 92.38 72 GLU A C 1
ATOM 570 O O . GLU A 1 72 ? -2.956 -19.333 20.716 1.00 92.38 72 GLU A O 1
ATOM 575 N N . GLU A 1 73 ? -3.998 -21.313 20.583 1.00 85.75 73 GLU A N 1
ATOM 576 C CA . GLU A 1 73 ? -2.969 -22.035 21.320 1.00 85.75 73 GLU A CA 1
ATOM 577 C C . GLU A 1 73 ? -1.802 -22.463 20.416 1.00 85.75 73 GLU A C 1
ATOM 579 O O . GLU A 1 73 ? -2.014 -22.897 19.278 1.00 85.75 73 GLU A O 1
ATOM 584 N N . PRO A 1 74 ? -0.553 -22.385 20.910 1.00 77.06 74 PRO A N 1
ATOM 585 C CA . PRO A 1 74 ? 0.582 -23.010 20.254 1.00 77.06 74 PRO A CA 1
ATOM 586 C C . PRO A 1 74 ? 0.333 -24.515 20.116 1.00 77.06 74 PRO A C 1
ATOM 588 O O . PRO A 1 74 ? 0.006 -25.187 21.094 1.00 77.06 74 PRO A O 1
ATOM 591 N N . LEU A 1 75 ? 0.586 -25.066 18.926 1.00 67.94 75 LEU A N 1
ATOM 592 C CA . LEU A 1 75 ? 0.431 -26.497 18.618 1.00 67.94 75 LEU A CA 1
ATOM 593 C C . LEU A 1 75 ? 1.273 -27.437 19.516 1.00 67.94 75 LEU A C 1
ATOM 595 O O . LEU A 1 75 ? 1.127 -28.653 19.442 1.00 67.94 75 LEU A O 1
ATOM 599 N N . GLY A 1 76 ? 2.142 -26.893 20.373 1.00 57.69 76 GLY A N 1
ATOM 600 C CA . GLY A 1 76 ? 3.033 -27.635 21.265 1.00 57.69 76 GLY A CA 1
ATOM 601 C C . GLY A 1 76 ? 2.465 -28.021 22.636 1.00 57.69 76 GLY A C 1
ATOM 602 O O . GLY A 1 76 ? 3.128 -28.778 23.337 1.00 57.69 76 GLY A O 1
ATOM 603 N N . ASN A 1 77 ? 1.272 -27.561 23.034 1.00 53.31 77 ASN A N 1
ATOM 604 C CA . ASN A 1 77 ? 0.745 -27.824 24.388 1.00 53.31 77 ASN A CA 1
ATOM 605 C C . ASN A 1 77 ? -0.223 -29.016 24.508 1.00 53.31 77 ASN A C 1
ATOM 607 O O . ASN A 1 77 ? -0.744 -29.268 25.592 1.00 53.31 77 ASN A O 1
ATOM 611 N N . LEU A 1 78 ? -0.439 -29.805 23.449 1.00 47.12 78 LEU A N 1
ATOM 612 C CA . LEU A 1 78 ? -1.425 -30.897 23.477 1.00 47.12 78 LEU A CA 1
ATOM 613 C C . LEU A 1 78 ? -1.011 -32.160 24.261 1.00 47.12 78 LEU A C 1
ATOM 615 O O . LEU A 1 78 ? -1.812 -33.088 24.344 1.00 47.12 78 LEU A O 1
ATOM 619 N N . ALA A 1 79 ? 0.178 -32.230 24.872 1.00 47.03 79 ALA A N 1
ATOM 620 C CA . ALA A 1 79 ? 0.523 -33.338 25.770 1.00 47.03 79 ALA A CA 1
ATOM 621 C C . ALA A 1 79 ? 1.738 -33.041 26.666 1.00 47.03 79 ALA A C 1
ATOM 623 O O . ALA A 1 79 ? 2.843 -33.505 26.389 1.00 47.03 79 ALA A O 1
ATOM 624 N N . THR A 1 80 ? 1.526 -32.376 27.802 1.00 42.56 80 THR A N 1
ATOM 625 C CA . THR A 1 80 ? 2.419 -32.563 28.957 1.00 42.56 80 THR A CA 1
ATOM 626 C C . THR A 1 80 ? 1.598 -33.172 30.095 1.00 42.56 80 THR A C 1
ATOM 628 O O . THR A 1 80 ? 0.733 -32.491 30.647 1.00 42.56 80 THR A O 1
ATOM 631 N N . PRO A 1 81 ? 1.804 -34.459 30.440 1.00 46.81 81 PRO A N 1
ATOM 632 C CA . PRO A 1 81 ? 1.226 -35.056 31.640 1.00 46.81 81 PRO A CA 1
ATOM 633 C C . PRO A 1 81 ? 1.601 -34.238 32.889 1.00 46.81 81 PRO A C 1
ATOM 635 O O . PRO A 1 81 ? 2.692 -33.664 32.929 1.00 46.81 81 PRO A O 1
ATOM 638 N N . PRO A 1 82 ? 0.742 -34.189 33.923 1.00 47.97 82 PRO A N 1
ATOM 639 C CA . PRO A 1 82 ? 0.968 -33.356 35.097 1.00 47.97 82 PRO A CA 1
ATOM 640 C C . PRO A 1 82 ? 2.162 -33.890 35.899 1.00 47.97 82 PRO A C 1
ATOM 642 O O . PRO A 1 82 ? 2.057 -34.901 36.592 1.00 47.97 82 PRO A O 1
ATOM 645 N N . ALA A 1 83 ? 3.303 -33.206 35.809 1.00 42.97 83 ALA A N 1
ATOM 646 C CA . ALA A 1 83 ? 4.500 -33.507 36.583 1.00 42.97 83 ALA A CA 1
ATOM 647 C C . ALA A 1 83 ? 4.827 -32.342 37.527 1.00 42.97 83 ALA A C 1
ATOM 649 O O . ALA A 1 83 ? 5.313 -31.296 37.117 1.00 42.97 83 ALA A O 1
ATOM 650 N N . ALA A 1 84 ? 4.488 -32.580 38.794 1.00 40.94 84 ALA A N 1
ATOM 651 C CA . ALA A 1 84 ? 5.201 -32.221 40.016 1.00 40.94 84 ALA A CA 1
ATOM 652 C C . ALA A 1 84 ? 5.958 -30.877 40.096 1.00 40.94 84 ALA A C 1
ATOM 654 O O . ALA A 1 84 ? 6.960 -30.628 39.433 1.00 40.94 84 ALA A O 1
ATOM 655 N N . ALA A 1 85 ? 5.525 -30.089 41.081 1.00 53.69 85 ALA A N 1
ATOM 656 C CA . ALA A 1 85 ? 6.220 -28.957 41.673 1.00 53.69 85 ALA A CA 1
ATOM 657 C C . ALA A 1 85 ? 7.723 -29.200 41.904 1.00 53.69 85 ALA A C 1
ATOM 659 O O . ALA A 1 85 ? 8.108 -30.204 42.501 1.00 53.69 85 ALA A O 1
ATOM 660 N N . THR A 1 86 ? 8.567 -28.234 41.531 1.00 39.44 86 THR A N 1
ATOM 661 C CA . THR A 1 86 ? 9.926 -28.064 42.076 1.00 39.44 86 THR A CA 1
ATOM 662 C C . THR A 1 86 ? 10.323 -26.581 42.028 1.00 39.44 86 THR A C 1
ATOM 664 O O . THR A 1 86 ? 10.600 -26.018 40.978 1.00 39.44 86 THR A O 1
ATOM 667 N N . SER A 1 87 ? 10.239 -25.964 43.211 1.00 42.31 87 SER A N 1
ATOM 668 C CA . SER A 1 87 ? 11.093 -24.918 43.805 1.00 42.31 87 SER A CA 1
ATOM 669 C C . SER A 1 87 ? 11.942 -23.975 42.930 1.00 42.31 87 SER A C 1
ATOM 671 O O . SER A 1 87 ? 12.937 -24.379 42.342 1.00 42.31 87 SER A O 1
ATOM 673 N N . SER A 1 88 ? 11.641 -22.675 43.060 1.00 47.56 88 SER A N 1
ATOM 674 C CA . SER A 1 88 ? 12.506 -21.636 43.665 1.00 47.56 88 SER A CA 1
ATOM 675 C C . SER A 1 88 ? 14.026 -21.766 43.462 1.00 47.56 88 SER A C 1
ATOM 677 O O . SER A 1 88 ? 14.700 -22.413 44.264 1.00 47.56 88 SER A O 1
ATOM 679 N N . GLN A 1 89 ? 14.575 -21.000 42.517 1.00 41.47 89 GLN A N 1
ATOM 680 C CA . GLN A 1 89 ? 15.999 -20.658 42.447 1.00 41.47 89 GLN A CA 1
ATOM 681 C C . GLN A 1 89 ? 16.112 -19.137 42.247 1.00 41.47 89 GLN A C 1
ATOM 683 O O . GLN A 1 89 ? 15.563 -18.596 41.292 1.00 41.47 89 GLN A O 1
ATOM 688 N N . GLY A 1 90 ? 16.738 -18.451 43.208 1.00 43.53 90 GLY A N 1
ATOM 689 C CA . GLY A 1 90 ? 16.828 -16.993 43.269 1.00 43.53 90 GLY A CA 1
ATOM 690 C C . GLY A 1 90 ? 17.863 -16.395 42.318 1.00 43.53 90 GLY A C 1
ATOM 691 O O . GLY A 1 90 ? 18.958 -16.935 42.165 1.00 43.53 90 GLY A O 1
ATOM 692 N N . ASP A 1 91 ? 17.510 -15.247 41.743 1.00 43.47 91 ASP A N 1
ATOM 693 C CA . ASP A 1 91 ? 18.411 -14.398 40.965 1.00 43.47 91 ASP A CA 1
ATOM 694 C C . ASP A 1 91 ? 19.190 -13.421 41.870 1.00 43.47 91 ASP A C 1
ATOM 696 O O . ASP A 1 91 ? 18.616 -12.849 42.806 1.00 43.47 91 ASP A O 1
ATOM 700 N N . PRO A 1 92 ? 20.492 -13.193 41.606 1.00 55.78 92 PRO A N 1
ATOM 701 C CA . PRO A 1 92 ? 21.301 -12.215 42.317 1.00 55.78 92 PRO A CA 1
ATOM 702 C C . PRO A 1 92 ? 21.103 -10.790 41.771 1.00 55.78 92 PRO A C 1
ATOM 704 O O . PRO A 1 92 ? 20.911 -10.562 40.578 1.00 55.78 92 PRO A O 1
ATOM 707 N N . ALA A 1 93 ? 21.191 -9.817 42.679 1.00 56.44 93 ALA A N 1
ATOM 708 C CA . ALA A 1 93 ? 21.009 -8.392 42.419 1.00 56.44 93 ALA A CA 1
ATOM 709 C C . ALA A 1 93 ? 22.041 -7.803 41.426 1.00 56.44 93 ALA A C 1
ATOM 711 O O . ALA A 1 93 ? 23.225 -8.151 41.493 1.00 56.44 93 ALA A O 1
ATOM 712 N N . PRO A 1 94 ? 21.640 -6.853 40.557 1.00 66.81 94 PRO A N 1
ATOM 713 C CA . PRO A 1 94 ? 22.559 -6.152 39.666 1.00 66.81 94 PRO A CA 1
ATOM 714 C C . PRO A 1 94 ? 23.393 -5.083 40.407 1.00 66.81 94 PRO A C 1
ATOM 716 O O . PRO A 1 94 ? 22.904 -4.459 41.353 1.00 66.81 94 PRO A O 1
ATOM 719 N N . PRO A 1 95 ? 24.645 -4.826 39.978 1.00 64.12 95 PRO A N 1
ATOM 720 C CA . PRO A 1 95 ? 25.502 -3.802 40.573 1.00 64.12 95 PRO A CA 1
ATOM 721 C C . PRO A 1 95 ? 25.058 -2.369 40.206 1.00 64.12 95 PRO A C 1
ATOM 723 O O . PRO A 1 95 ? 24.491 -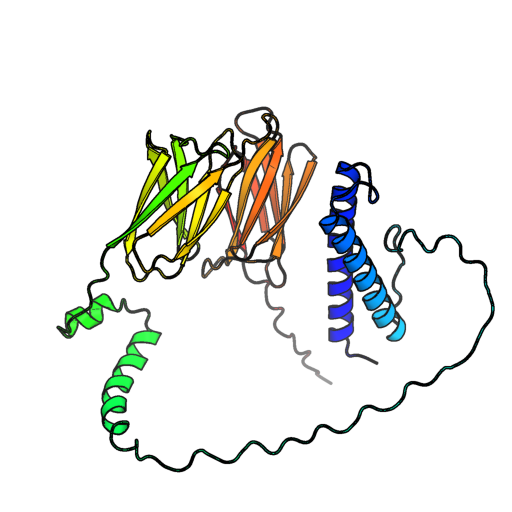2.149 39.132 1.00 64.12 95 PRO A O 1
ATOM 726 N N . PRO A 1 96 ? 25.342 -1.366 41.062 1.00 61.00 96 PRO A N 1
ATOM 727 C CA . PRO A 1 96 ? 24.938 0.019 40.836 1.00 61.00 96 PRO A CA 1
ATOM 728 C C . PRO A 1 96 ? 25.758 0.691 39.725 1.00 61.00 96 PRO A C 1
ATOM 730 O O . PRO A 1 96 ? 26.989 0.662 39.723 1.00 61.00 96 PRO A O 1
ATOM 733 N N . LEU A 1 97 ? 25.061 1.356 38.803 1.00 54.22 97 LEU A N 1
ATOM 734 C CA . LEU A 1 97 ? 25.655 2.206 37.774 1.00 54.22 97 LEU A CA 1
ATOM 735 C C . LEU A 1 97 ? 26.098 3.542 38.385 1.00 54.22 97 LEU A C 1
ATOM 737 O O . LEU A 1 97 ? 25.274 4.368 38.772 1.00 54.22 97 LEU A O 1
ATOM 741 N N . SER A 1 98 ? 27.406 3.779 38.424 1.00 48.19 98 SER A N 1
ATOM 742 C CA . SER A 1 98 ? 28.007 5.079 38.716 1.00 48.19 98 SER A CA 1
ATOM 743 C C . SER A 1 98 ? 28.319 5.829 37.413 1.00 48.19 98 SER A C 1
ATOM 745 O O . SER A 1 98 ? 29.031 5.339 36.538 1.00 48.19 98 SER A O 1
ATOM 747 N N . ARG A 1 99 ? 27.792 7.052 37.277 1.00 48.84 99 ARG A N 1
ATOM 748 C CA . ARG A 1 99 ? 28.221 8.045 36.277 1.00 48.84 99 ARG A CA 1
ATOM 749 C C . ARG A 1 99 ? 28.181 9.450 36.886 1.00 48.84 99 ARG A C 1
ATOM 751 O O . ARG A 1 99 ? 27.092 9.917 37.208 1.00 48.84 99 ARG A O 1
ATOM 758 N N . PRO A 1 100 ? 29.312 10.170 36.935 1.00 51.31 100 PRO A N 1
ATOM 759 C CA . PRO A 1 100 ? 29.329 11.621 36.933 1.00 51.31 100 PRO A CA 1
ATOM 760 C C . PRO A 1 100 ? 29.943 12.085 35.605 1.00 51.31 100 PRO A C 1
ATOM 762 O O . PRO A 1 100 ? 31.158 12.103 35.436 1.00 51.31 100 PRO A O 1
ATOM 765 N N . TRP A 1 101 ? 29.103 12.430 34.632 1.00 53.75 101 TRP A N 1
ATOM 766 C CA . TRP A 1 101 ? 29.542 13.160 33.441 1.00 53.75 101 TRP A CA 1
ATOM 767 C C . TRP A 1 101 ? 28.518 14.267 33.164 1.00 53.75 101 TRP A C 1
ATOM 769 O O . TRP A 1 101 ? 27.562 14.122 32.414 1.00 53.75 101 TRP A O 1
ATOM 779 N N . LEU A 1 102 ? 28.649 15.372 33.888 1.00 44.12 102 LEU A N 1
ATOM 780 C CA . LEU A 1 102 ? 27.899 16.593 33.607 1.00 44.12 102 LEU A CA 1
ATOM 781 C C . LEU A 1 102 ? 28.672 17.773 34.178 1.00 44.12 102 LEU A C 1
ATOM 783 O O . LEU A 1 102 ? 28.257 18.442 35.112 1.00 44.12 102 LEU A O 1
ATOM 787 N N . GLU A 1 103 ? 29.852 18.000 33.611 1.00 41.91 103 GLU A N 1
ATOM 788 C CA . GLU A 1 103 ? 30.600 19.223 33.861 1.00 41.91 103 GLU A CA 1
ATOM 789 C C . GLU A 1 103 ? 31.457 19.551 32.638 1.00 41.91 103 GLU A C 1
ATOM 791 O O . GLU A 1 103 ? 32.572 19.060 32.485 1.00 41.91 103 GLU A O 1
ATOM 796 N N . ARG A 1 104 ? 30.873 20.325 31.712 1.00 42.56 104 ARG A N 1
ATOM 797 C CA . ARG A 1 104 ? 31.541 21.309 30.836 1.00 42.56 104 ARG A CA 1
ATOM 798 C C . ARG A 1 104 ? 30.574 21.798 29.761 1.00 42.56 104 ARG A C 1
ATOM 800 O O . ARG A 1 104 ? 30.535 21.248 28.670 1.00 42.56 104 ARG A O 1
ATOM 807 N N . VAL A 1 105 ? 29.889 22.905 30.035 1.00 42.09 105 VAL A N 1
ATOM 808 C CA . VAL A 1 105 ? 29.669 23.950 29.022 1.00 42.09 105 VAL A CA 1
ATOM 809 C C . VAL A 1 105 ? 29.806 25.294 29.732 1.00 42.09 105 VAL A C 1
ATOM 811 O O . VAL A 1 105 ? 28.866 25.832 30.309 1.00 42.09 105 VAL A O 1
ATOM 814 N N . GLN A 1 106 ? 31.034 25.804 29.742 1.00 43.47 106 GLN A N 1
ATOM 815 C CA . GLN A 1 106 ? 31.393 27.102 30.290 1.00 43.47 106 GLN A CA 1
ATOM 816 C C . GLN A 1 106 ? 31.658 28.064 29.123 1.00 43.47 106 GLN A C 1
ATOM 818 O O . GLN A 1 106 ? 32.643 27.909 28.415 1.00 43.47 106 GLN A O 1
ATOM 823 N N . LYS A 1 107 ? 30.782 29.075 29.007 1.00 42.94 107 LYS A N 1
ATOM 824 C CA . LYS A 1 107 ? 31.007 30.439 28.478 1.00 42.94 107 LYS A CA 1
ATOM 825 C C . LYS A 1 107 ? 31.400 30.603 26.996 1.00 42.94 107 LYS A C 1
ATOM 827 O O . LYS A 1 107 ? 32.577 30.528 26.682 1.00 42.94 107 LYS A O 1
ATOM 832 N N . HIS A 1 108 ? 30.467 31.087 26.162 1.00 41.88 108 HIS A N 1
ATOM 833 C CA . HIS A 1 108 ? 30.789 32.038 25.080 1.00 41.88 108 HIS A CA 1
ATOM 834 C C . HIS A 1 108 ? 29.661 33.063 24.814 1.00 41.88 108 HIS A C 1
ATOM 836 O O . HIS A 1 108 ? 28.487 32.743 25.004 1.00 41.88 108 HIS A O 1
ATOM 842 N N . PRO A 1 109 ? 30.001 34.308 24.413 1.00 46.47 109 PRO A N 1
ATOM 843 C CA . PRO A 1 109 ? 29.067 35.425 24.299 1.00 46.47 109 PRO A CA 1
ATOM 844 C C . PRO A 1 109 ? 28.397 35.449 22.914 1.00 46.47 109 PRO A C 1
ATOM 846 O O . PRO A 1 109 ? 28.967 35.944 21.948 1.00 46.47 109 PRO A O 1
ATOM 849 N N . ILE A 1 110 ? 27.168 34.936 22.815 1.00 46.41 110 ILE A N 1
ATOM 850 C CA . ILE A 1 110 ? 26.314 35.012 21.611 1.00 46.41 110 ILE A CA 1
ATOM 851 C C . ILE A 1 110 ? 24.986 35.669 22.008 1.00 46.41 110 ILE A C 1
ATOM 853 O O . ILE A 1 110 ? 23.939 35.036 22.019 1.00 46.41 110 ILE A O 1
ATOM 857 N N . VAL A 1 111 ? 25.022 36.934 22.431 1.00 46.06 111 VAL A N 1
ATOM 858 C CA . VAL A 1 111 ? 23.791 37.664 22.816 1.00 46.06 111 VAL A CA 1
ATOM 859 C C . VAL A 1 111 ? 23.549 38.903 21.946 1.00 46.06 111 VAL A C 1
ATOM 861 O O . VAL A 1 111 ? 22.430 39.394 21.872 1.00 46.06 111 VAL A O 1
ATOM 864 N N . VAL A 1 112 ? 24.535 39.364 21.168 1.00 45.22 112 VAL A N 1
ATOM 865 C CA . VAL A 1 112 ? 24.394 40.615 20.393 1.00 45.22 112 VAL A CA 1
ATOM 866 C C . VAL A 1 112 ? 23.836 40.404 18.970 1.00 45.22 112 VAL A C 1
ATOM 868 O O . VAL A 1 112 ? 23.326 41.343 18.373 1.00 45.22 112 VAL A O 1
ATOM 871 N N . VAL A 1 113 ? 23.806 39.173 18.442 1.00 47.31 113 VAL A N 1
ATOM 872 C CA . VAL A 1 113 ? 23.233 38.881 17.102 1.00 47.31 113 VAL A CA 1
ATOM 873 C C . VAL A 1 113 ? 21.718 38.590 17.147 1.00 47.31 113 VAL A C 1
ATOM 875 O O . VAL A 1 113 ? 21.020 38.741 16.146 1.00 47.31 113 VAL A O 1
ATOM 878 N N . ILE A 1 114 ? 21.165 38.251 18.319 1.00 49.12 114 ILE A N 1
ATOM 879 C CA . ILE A 1 114 ? 19.769 37.789 18.455 1.00 49.12 114 ILE A CA 1
ATOM 880 C C . ILE A 1 114 ? 18.754 38.937 18.292 1.00 49.12 114 ILE A C 1
ATOM 882 O O . ILE A 1 114 ? 17.677 38.733 17.738 1.00 49.12 114 ILE A O 1
ATOM 886 N N . VAL A 1 115 ? 19.099 40.169 18.676 1.00 45.03 115 VAL A N 1
ATOM 887 C CA . VAL A 1 115 ? 18.151 41.301 18.626 1.00 45.03 115 VAL A CA 1
ATOM 888 C C . VAL A 1 115 ? 17.932 41.826 17.197 1.00 45.03 115 VAL A C 1
ATOM 890 O O . VAL A 1 115 ? 16.834 42.271 16.875 1.00 45.03 115 VAL A O 1
ATOM 893 N N . ALA A 1 116 ? 18.911 41.682 16.296 1.00 45.28 116 ALA A N 1
ATOM 894 C CA . ALA A 1 116 ? 18.735 42.028 14.879 1.00 45.28 116 ALA A CA 1
ATOM 895 C C . ALA A 1 116 ? 17.943 40.960 14.091 1.00 45.28 116 ALA A C 1
ATOM 897 O O . ALA A 1 116 ? 17.247 41.298 13.136 1.00 45.28 116 ALA A O 1
ATOM 898 N N . CYS A 1 117 ? 17.972 39.688 14.517 1.00 42.88 117 CYS A N 1
ATOM 899 C CA . CYS A 1 117 ? 17.156 38.631 13.904 1.00 42.88 117 CYS A CA 1
ATOM 900 C C . CYS A 1 117 ? 15.665 38.728 14.270 1.00 42.88 117 CYS A C 1
ATOM 902 O O . CYS A 1 117 ? 14.821 38.369 13.450 1.00 42.88 117 CYS A O 1
ATOM 904 N N . MET A 1 118 ? 15.308 39.246 15.453 1.00 45.88 118 MET A N 1
ATOM 905 C CA . MET A 1 118 ? 13.904 39.270 15.902 1.00 45.88 118 MET A CA 1
ATOM 906 C C . MET A 1 118 ? 13.007 40.259 15.138 1.00 45.88 118 MET A C 1
ATOM 908 O O . MET A 1 118 ? 11.813 40.001 14.999 1.00 45.88 118 MET A O 1
ATOM 912 N N . ALA A 1 119 ? 13.556 41.332 14.558 1.00 49.16 119 ALA A N 1
ATOM 913 C CA . ALA A 1 119 ? 12.778 42.252 13.717 1.00 49.16 119 ALA A CA 1
ATOM 914 C C . ALA A 1 119 ? 12.454 41.669 12.324 1.00 49.16 119 ALA A C 1
ATOM 916 O O . ALA A 1 119 ? 11.418 41.990 11.747 1.00 49.16 119 ALA A O 1
ATOM 917 N N . VAL A 1 120 ? 13.298 40.767 11.808 1.00 50.38 120 VAL A N 1
ATOM 918 C CA . VAL A 1 120 ? 13.056 40.050 10.542 1.00 50.38 120 VAL A CA 1
ATOM 919 C C . VAL A 1 120 ? 12.149 38.831 10.769 1.00 50.38 120 VAL A C 1
ATOM 921 O O . VAL A 1 120 ? 11.260 38.568 9.961 1.00 50.38 120 VAL A O 1
ATOM 924 N N . PHE A 1 121 ? 12.283 38.142 11.909 1.00 51.16 121 PHE A N 1
ATOM 925 C CA . PHE A 1 121 ? 11.426 37.003 12.271 1.00 51.16 121 PHE A CA 1
ATOM 926 C C . PHE A 1 121 ? 9.968 37.395 12.570 1.00 51.16 121 PHE A C 1
ATOM 928 O O . PHE A 1 121 ? 9.057 36.628 12.259 1.00 51.16 121 PHE A O 1
ATOM 935 N N . GLY A 1 122 ? 9.722 38.596 13.109 1.00 50.09 122 GLY A N 1
ATOM 936 C CA . GLY A 1 122 ? 8.367 39.074 13.412 1.00 50.09 122 GLY A CA 1
ATOM 937 C C . GLY A 1 122 ? 7.461 39.232 12.182 1.00 50.09 122 GLY A C 1
ATOM 938 O O . GLY A 1 122 ? 6.266 38.964 12.270 1.00 50.09 122 GLY A O 1
ATOM 939 N N . CYS A 1 123 ? 8.014 39.590 11.016 1.00 47.12 123 CYS A N 1
ATOM 940 C CA . CYS A 1 123 ? 7.238 39.664 9.770 1.00 47.12 123 CYS A CA 1
ATOM 941 C C . CYS A 1 123 ? 7.022 38.290 9.114 1.00 47.12 123 CYS A C 1
ATOM 943 O O . CYS A 1 123 ? 6.045 38.107 8.394 1.00 47.12 123 CYS A O 1
ATOM 945 N N . MET A 1 124 ? 7.894 37.310 9.377 1.00 45.50 124 MET A N 1
ATOM 946 C CA . MET A 1 124 ? 7.787 35.967 8.794 1.00 45.50 124 MET A CA 1
ATOM 947 C C . MET A 1 124 ? 6.669 35.136 9.448 1.00 45.50 124 MET A C 1
ATOM 949 O O . MET A 1 124 ? 5.981 34.385 8.763 1.00 45.50 124 MET A O 1
ATOM 953 N N . ALA A 1 125 ? 6.429 35.317 10.752 1.00 49.03 125 ALA A N 1
ATOM 954 C CA . ALA A 1 125 ? 5.405 34.567 11.487 1.00 49.03 125 ALA A CA 1
ATOM 955 C C . ALA A 1 125 ? 3.959 34.923 11.082 1.00 49.03 125 ALA A C 1
ATOM 957 O O . ALA A 1 125 ? 3.078 34.071 11.158 1.00 49.03 125 ALA A O 1
ATOM 958 N N . ALA A 1 126 ? 3.708 36.150 10.611 1.00 50.75 126 ALA A N 1
ATOM 959 C CA . ALA A 1 126 ? 2.373 36.576 10.179 1.00 50.75 126 ALA A CA 1
ATOM 960 C C . ALA A 1 126 ? 1.994 36.088 8.764 1.00 50.75 126 ALA A C 1
ATOM 962 O O . ALA A 1 126 ? 0.811 36.030 8.444 1.00 50.75 126 ALA A O 1
ATOM 963 N N . ALA A 1 127 ? 2.968 35.723 7.921 1.00 50.28 127 ALA A N 1
ATOM 964 C CA . ALA A 1 127 ? 2.711 35.234 6.562 1.00 50.28 127 ALA A CA 1
ATOM 965 C C . ALA A 1 127 ? 2.400 33.723 6.511 1.00 50.28 127 ALA A C 1
ATOM 967 O O . ALA A 1 127 ? 1.665 33.277 5.633 1.00 50.28 127 ALA A O 1
ATOM 968 N N . ILE A 1 128 ? 2.908 32.941 7.474 1.00 51.38 128 ILE A N 1
ATOM 969 C CA . ILE A 1 128 ? 2.758 31.474 7.513 1.00 51.38 128 ILE A CA 1
ATOM 970 C C . ILE A 1 128 ? 1.324 31.040 7.843 1.00 51.38 128 ILE A C 1
ATOM 972 O O . ILE A 1 128 ? 0.853 30.032 7.327 1.00 51.38 128 ILE A O 1
ATOM 976 N N . SER A 1 129 ? 0.592 31.799 8.661 1.00 50.50 129 SER A N 1
ATOM 977 C CA . SER A 1 129 ? -0.760 31.414 9.092 1.00 50.50 129 SER A CA 1
ATOM 978 C C . SER A 1 129 ? -1.862 31.681 8.057 1.00 50.50 129 SER A C 1
ATOM 980 O O . SER A 1 129 ? -2.998 31.265 8.271 1.00 50.50 129 SER A O 1
ATOM 982 N N . ALA A 1 130 ? -1.552 32.349 6.940 1.00 50.59 130 ALA A N 1
ATOM 983 C CA . ALA A 1 130 ? -2.541 32.750 5.936 1.00 50.59 130 ALA A CA 1
ATOM 984 C C . ALA A 1 130 ? -2.563 31.870 4.671 1.00 50.59 130 ALA A C 1
ATOM 986 O O . ALA A 1 130 ? -3.321 32.169 3.751 1.00 50.59 130 ALA A O 1
ATOM 987 N N . GLY A 1 131 ? -1.730 30.823 4.580 1.00 51.62 131 GLY A N 1
ATOM 988 C CA . GLY A 1 131 ? -1.630 30.001 3.363 1.00 51.62 131 GLY A CA 1
ATOM 989 C C . GLY A 1 131 ? -1.203 30.796 2.120 1.00 51.62 131 GLY A C 1
ATOM 990 O O . GLY A 1 131 ? -1.475 30.386 0.994 1.00 51.62 131 GLY A O 1
ATOM 991 N N . ALA A 1 132 ? -0.576 31.961 2.314 1.00 52.22 132 ALA A N 1
ATOM 992 C CA . ALA A 1 132 ? -0.126 32.804 1.223 1.00 52.22 132 ALA A CA 1
ATOM 993 C C . ALA A 1 132 ? 1.088 32.158 0.548 1.00 52.22 132 ALA A C 1
ATOM 995 O O . ALA A 1 132 ? 2.099 31.874 1.190 1.00 52.22 132 ALA A O 1
ATOM 996 N N . ASP A 1 133 ? 0.967 31.948 -0.759 1.00 56.22 133 ASP A N 1
ATOM 997 C CA . ASP A 1 133 ? 2.003 31.396 -1.621 1.00 56.22 133 ASP A CA 1
ATOM 998 C C . ASP A 1 133 ? 3.294 32.229 -1.469 1.00 56.22 133 ASP A C 1
ATOM 1000 O O . ASP A 1 133 ? 3.347 33.406 -1.851 1.00 56.22 133 ASP A O 1
ATOM 1004 N N . TYR A 1 134 ? 4.337 31.648 -0.861 1.00 58.91 134 TYR A N 1
ATOM 1005 C CA . TYR A 1 134 ? 5.605 32.320 -0.526 1.00 58.91 134 TYR A CA 1
ATOM 1006 C C . TYR A 1 134 ? 6.250 33.021 -1.733 1.00 58.91 134 TYR A C 1
ATOM 1008 O O . TYR A 1 134 ? 7.003 33.989 -1.577 1.00 58.91 134 TYR A O 1
ATOM 1016 N N . GLY A 1 135 ? 5.926 32.567 -2.947 1.00 59.19 135 GLY A N 1
ATOM 1017 C CA . GLY A 1 135 ? 6.356 33.191 -4.194 1.00 59.19 135 GLY A CA 1
ATOM 1018 C C . GLY A 1 135 ? 5.828 34.616 -4.389 1.00 59.19 135 GLY A C 1
ATOM 1019 O O . GLY A 1 135 ? 6.580 35.479 -4.847 1.00 59.19 135 GLY A O 1
ATOM 1020 N N . ALA A 1 136 ? 4.579 34.898 -4.002 1.00 60.91 136 ALA A N 1
ATOM 1021 C CA . ALA A 1 136 ? 3.959 36.212 -4.194 1.00 60.91 136 ALA A CA 1
ATOM 1022 C C . ALA A 1 136 ? 4.552 37.269 -3.246 1.00 60.91 136 ALA A C 1
ATOM 1024 O O . ALA A 1 136 ? 4.838 38.396 -3.655 1.00 60.91 136 ALA A O 1
ATOM 1025 N N . PHE A 1 137 ? 4.820 36.886 -1.995 1.00 64.56 137 PHE A N 1
ATOM 1026 C CA . PHE A 1 137 ? 5.420 37.774 -0.997 1.00 64.56 137 PHE A CA 1
ATOM 1027 C C . PHE A 1 137 ? 6.851 38.177 -1.374 1.00 64.56 137 PHE A C 1
ATOM 1029 O O . PHE A 1 137 ? 7.225 39.350 -1.298 1.00 64.56 137 PHE A O 1
ATOM 1036 N N . CYS A 1 138 ? 7.648 37.220 -1.851 1.00 62.88 138 CYS A N 1
ATOM 1037 C CA . CYS A 1 138 ? 9.021 37.509 -2.243 1.00 62.88 138 CYS A CA 1
ATOM 1038 C C . CYS A 1 138 ? 9.102 38.342 -3.543 1.00 62.88 138 CYS A C 1
ATOM 1040 O O . CYS A 1 138 ? 9.993 39.187 -3.658 1.00 62.88 138 CYS A O 1
ATOM 1042 N N . GLN A 1 139 ? 8.145 38.189 -4.474 1.00 63.72 139 GLN A N 1
ATOM 1043 C CA . GLN A 1 139 ? 7.994 39.086 -5.632 1.00 63.72 139 GLN A CA 1
ATOM 1044 C C . GLN A 1 139 ? 7.679 40.525 -5.210 1.00 63.72 139 GLN A C 1
ATOM 1046 O O . GLN A 1 139 ? 8.261 41.463 -5.754 1.00 63.72 139 GLN A O 1
ATOM 1051 N N . GLN A 1 140 ? 6.799 40.707 -4.224 1.00 73.00 140 GLN A N 1
ATOM 1052 C CA . GLN A 1 140 ? 6.393 42.034 -3.762 1.00 73.00 140 GLN A CA 1
ATOM 1053 C C . GLN A 1 140 ? 7.516 42.789 -3.037 1.00 73.00 140 GLN A C 1
ATOM 1055 O O . GLN A 1 140 ? 7.566 44.017 -3.083 1.00 73.00 140 GLN A O 1
ATOM 1060 N N . LEU A 1 141 ? 8.445 42.062 -2.411 1.00 72.38 141 LEU A N 1
ATOM 1061 C CA . LEU A 1 141 ? 9.603 42.635 -1.720 1.00 72.38 141 LEU A CA 1
ATOM 1062 C C . LEU A 1 141 ? 10.873 42.712 -2.579 1.00 72.38 141 LEU A C 1
ATOM 1064 O O . LEU A 1 141 ? 11.909 43.149 -2.080 1.00 72.38 141 LEU A O 1
ATOM 1068 N N . ASN A 1 142 ? 10.812 42.303 -3.852 1.00 69.12 142 ASN A N 1
ATOM 1069 C CA . ASN A 1 142 ? 11.958 42.266 -4.767 1.00 69.12 142 ASN A CA 1
ATOM 1070 C C . ASN A 1 142 ? 13.187 41.548 -4.166 1.00 69.12 142 ASN A C 1
ATOM 1072 O O . ASN A 1 142 ? 14.338 41.913 -4.419 1.00 69.12 142 ASN A O 1
ATOM 1076 N N . LEU A 1 143 ? 12.936 40.541 -3.325 1.00 72.94 143 LEU A N 1
ATOM 1077 C CA . LEU A 1 143 ? 13.981 39.725 -2.725 1.00 72.94 143 LEU A CA 1
ATOM 1078 C C . LEU A 1 143 ? 14.431 38.669 -3.744 1.00 72.94 143 LEU A C 1
ATOM 1080 O O . LEU A 1 143 ? 13.605 38.194 -4.532 1.00 72.94 143 LEU A O 1
ATOM 1084 N N . PRO A 1 144 ? 15.716 38.265 -3.743 1.00 57.81 144 PRO A N 1
ATOM 1085 C CA . PRO A 1 144 ? 16.184 37.154 -4.558 1.00 57.81 144 PRO A CA 1
ATOM 1086 C C . PRO A 1 144 ? 15.513 35.869 -4.065 1.00 57.81 144 PRO A C 1
ATOM 1088 O O . PRO A 1 144 ? 16.003 35.179 -3.176 1.00 57.81 144 PRO A O 1
ATOM 1091 N N . CYS A 1 145 ? 14.354 35.559 -4.636 1.00 54.62 145 CYS A N 1
ATOM 1092 C CA . CYS A 1 145 ? 13.715 34.270 -4.468 1.00 54.62 145 CYS A CA 1
ATOM 1093 C C . CYS A 1 145 ? 14.633 33.279 -5.174 1.00 54.62 145 CYS A C 1
ATOM 1095 O O . CYS A 1 145 ? 14.852 33.415 -6.384 1.00 54.62 145 CYS A O 1
ATOM 1097 N N . ALA A 1 146 ? 15.171 32.292 -4.463 1.00 60.78 146 ALA A N 1
ATOM 1098 C CA . ALA A 1 146 ? 15.722 31.124 -5.128 1.00 60.78 146 ALA A CA 1
ATOM 1099 C C . ALA A 1 146 ? 14.579 30.527 -5.960 1.00 60.78 146 ALA A C 1
ATOM 1101 O O . ALA A 1 146 ? 13.639 29.955 -5.415 1.00 60.78 146 ALA A O 1
ATOM 1102 N N . ARG A 1 147 ? 14.582 30.767 -7.278 1.00 62.81 147 ARG A N 1
ATOM 1103 C CA . ARG A 1 147 ? 13.609 30.142 -8.173 1.00 62.81 147 ARG A CA 1
ATOM 1104 C C . ARG A 1 147 ? 13.826 28.645 -8.023 1.00 62.81 147 ARG A C 1
ATOM 1106 O O . ARG A 1 147 ? 14.894 28.174 -8.407 1.00 62.81 147 ARG A O 1
ATOM 1113 N N . SER A 1 148 ? 12.842 27.950 -7.451 1.00 70.06 148 SER A N 1
ATOM 1114 C CA . SER A 1 148 ? 12.799 26.487 -7.420 1.00 70.06 148 SER A CA 1
ATOM 1115 C C . SER A 1 148 ? 13.096 26.001 -8.838 1.00 70.06 148 SER A C 1
ATOM 1117 O O . SER A 1 148 ? 12.375 26.343 -9.786 1.00 70.06 148 SER A O 1
ATOM 1119 N N . GLN A 1 149 ? 14.255 25.363 -9.005 1.00 82.06 149 GLN A N 1
ATOM 1120 C CA . GLN A 1 149 ? 14.682 24.872 -10.305 1.00 82.06 149 GLN A CA 1
ATOM 1121 C C . GLN A 1 149 ? 13.915 23.581 -10.581 1.00 82.06 149 GLN A C 1
ATOM 1123 O O . GLN A 1 149 ? 13.674 22.805 -9.654 1.00 82.06 149 GLN A O 1
ATOM 1128 N N . PRO A 1 150 ? 13.503 23.336 -11.834 1.00 87.88 150 PRO A N 1
ATOM 1129 C CA . PRO A 1 150 ? 12.932 22.049 -12.168 1.00 87.88 150 PRO A CA 1
ATOM 1130 C C . PRO A 1 150 ? 13.988 20.964 -11.935 1.00 87.88 150 PRO A C 1
ATOM 1132 O O . PRO A 1 150 ? 15.114 21.074 -12.424 1.00 87.88 150 PRO A O 1
ATOM 1135 N N . VAL A 1 151 ? 13.618 19.925 -11.198 1.00 92.81 151 VAL A N 1
ATOM 1136 C CA . VAL A 1 151 ? 14.409 18.705 -11.049 1.00 92.81 151 VAL A CA 1
ATOM 1137 C C . VAL A 1 151 ? 13.781 17.599 -11.875 1.00 92.81 151 VAL A C 1
ATOM 1139 O O . VAL A 1 151 ? 12.560 17.524 -12.029 1.00 92.81 151 VAL A O 1
ATOM 1142 N N . ASN A 1 152 ? 14.639 16.751 -12.431 1.00 95.50 152 ASN A N 1
ATOM 1143 C CA . ASN A 1 152 ? 14.227 15.647 -13.277 1.00 95.50 152 ASN A CA 1
ATOM 1144 C C . ASN A 1 152 ? 14.392 14.325 -12.530 1.00 95.50 152 ASN A C 1
ATOM 1146 O O . ASN A 1 152 ? 15.504 13.946 -12.156 1.00 95.50 152 ASN A O 1
ATOM 1150 N N . ILE A 1 153 ? 13.288 13.603 -12.369 1.00 96.62 153 ILE A N 1
ATOM 1151 C CA . ILE A 1 153 ? 13.272 12.234 -11.864 1.00 96.62 153 ILE A CA 1
ATOM 1152 C C . ILE A 1 153 ? 13.188 11.301 -13.065 1.00 96.62 153 ILE A C 1
ATOM 1154 O O . ILE A 1 153 ? 12.164 11.224 -13.742 1.00 96.62 153 ILE A O 1
ATOM 1158 N N . THR A 1 154 ? 14.285 10.607 -13.345 1.00 97.62 154 THR A N 1
ATOM 1159 C CA . THR A 1 154 ? 14.380 9.647 -14.446 1.00 97.62 154 THR A CA 1
ATOM 1160 C C . THR A 1 154 ? 14.157 8.250 -13.894 1.00 97.62 154 THR A C 1
ATOM 1162 O O . THR A 1 154 ? 14.958 7.754 -13.106 1.00 97.62 154 THR A O 1
ATOM 1165 N N . VAL A 1 155 ? 13.081 7.595 -14.306 1.00 98.12 155 VAL A N 1
ATOM 1166 C CA . VAL A 1 155 ? 12.717 6.254 -13.845 1.00 98.12 155 VAL A CA 1
ATOM 1167 C C . VAL A 1 155 ? 12.991 5.254 -14.954 1.00 98.12 155 VAL A C 1
ATOM 1169 O O . VAL A 1 155 ? 12.477 5.396 -16.060 1.00 98.12 155 VAL A O 1
ATOM 1172 N N . ARG A 1 156 ? 13.785 4.224 -14.660 1.00 98.31 156 ARG A N 1
ATOM 1173 C CA . ARG A 1 156 ? 14.057 3.103 -15.559 1.00 98.31 156 ARG A CA 1
ATOM 1174 C C . ARG A 1 156 ? 13.339 1.852 -15.064 1.00 98.31 156 ARG A C 1
ATOM 1176 O O . ARG A 1 156 ? 13.660 1.352 -13.990 1.00 98.31 156 ARG A O 1
ATOM 1183 N N . ALA A 1 157 ? 12.418 1.318 -15.855 1.00 98.00 157 ALA A N 1
ATOM 1184 C CA . ALA A 1 157 ? 11.736 0.061 -15.564 1.00 98.00 157 ALA A CA 1
ATOM 1185 C C . ALA A 1 157 ? 12.469 -1.120 -16.214 1.00 98.00 157 ALA A C 1
ATOM 1187 O O . ALA A 1 157 ? 12.719 -1.120 -17.425 1.00 98.00 157 ALA A O 1
ATOM 1188 N N . THR A 1 158 ? 12.794 -2.146 -15.427 1.00 98.00 158 THR A N 1
ATOM 1189 C CA . THR A 1 158 ? 13.455 -3.365 -15.917 1.00 98.00 158 THR A CA 1
ATOM 1190 C C . THR A 1 158 ? 12.801 -4.633 -15.387 1.00 98.00 158 THR A C 1
ATOM 1192 O O . THR A 1 158 ? 12.187 -4.627 -14.325 1.00 98.00 158 THR A O 1
ATOM 1195 N N . ASN A 1 159 ? 12.966 -5.750 -16.093 1.00 96.25 159 ASN A N 1
ATOM 1196 C CA . ASN A 1 159 ? 12.673 -7.075 -15.541 1.00 96.25 159 ASN A CA 1
ATOM 1197 C C . ASN A 1 159 ? 13.849 -7.584 -14.664 1.00 96.25 159 ASN A C 1
ATOM 1199 O O . ASN A 1 159 ? 14.889 -6.919 -14.604 1.00 96.25 159 ASN A O 1
ATOM 1203 N N . PRO A 1 160 ? 13.735 -8.760 -14.010 1.00 95.19 160 PRO A N 1
ATOM 1204 C CA . PRO A 1 160 ? 14.822 -9.326 -13.203 1.00 95.19 160 PRO A CA 1
ATOM 1205 C C . PRO A 1 160 ? 16.089 -9.672 -13.996 1.00 95.19 160 PRO A C 1
ATOM 1207 O O . PRO A 1 160 ? 17.176 -9.692 -13.430 1.00 95.19 160 PRO A O 1
ATOM 1210 N N . ASP A 1 161 ? 15.971 -9.875 -15.311 1.00 95.62 161 ASP A N 1
ATOM 1211 C CA . ASP A 1 161 ? 17.112 -10.101 -16.210 1.00 95.62 161 ASP A CA 1
ATOM 1212 C C . ASP A 1 161 ? 17.802 -8.789 -16.641 1.00 95.62 161 ASP A C 1
ATOM 1214 O O . ASP A 1 161 ? 18.697 -8.802 -17.488 1.00 95.62 161 ASP A O 1
ATOM 1218 N N . GLY A 1 162 ? 17.355 -7.636 -16.128 1.00 94.44 162 GLY A N 1
ATOM 1219 C CA . GLY A 1 162 ? 17.888 -6.311 -16.460 1.00 94.44 162 GLY A CA 1
ATOM 1220 C C . GLY A 1 162 ? 17.440 -5.752 -17.816 1.00 94.44 162 GLY A C 1
ATOM 1221 O O . GLY A 1 162 ? 17.930 -4.701 -18.244 1.00 94.44 162 GLY A O 1
ATOM 1222 N N . ARG A 1 163 ? 16.504 -6.418 -18.505 1.00 97.00 163 ARG A N 1
ATOM 1223 C CA . ARG A 1 163 ? 15.931 -5.935 -19.768 1.00 97.00 163 ARG A CA 1
ATOM 1224 C C . ARG A 1 163 ? 14.970 -4.786 -19.502 1.00 97.00 163 ARG A C 1
ATOM 1226 O O . ARG A 1 163 ? 14.121 -4.880 -18.620 1.00 97.00 163 ARG A O 1
ATOM 1233 N N . SER A 1 164 ? 15.090 -3.728 -20.297 1.00 97.31 164 SER A N 1
ATOM 1234 C CA . SER A 1 164 ? 14.190 -2.577 -20.253 1.00 97.31 164 SER A CA 1
ATOM 1235 C C . SER A 1 164 ? 12.757 -2.961 -20.619 1.00 97.31 164 SER A C 1
ATOM 1237 O O . SER A 1 164 ? 12.536 -3.727 -21.559 1.00 97.31 164 SER A O 1
ATOM 1239 N N . LEU A 1 165 ? 11.793 -2.396 -19.895 1.00 97.25 165 LEU A N 1
ATOM 1240 C CA . LEU A 1 165 ? 10.368 -2.626 -20.107 1.00 97.25 165 LEU A CA 1
ATOM 1241 C C . LEU A 1 165 ? 9.711 -1.377 -20.707 1.00 97.25 165 LEU A C 1
ATOM 1243 O O . LEU A 1 165 ? 9.582 -0.376 -19.998 1.00 97.25 165 LEU A O 1
ATOM 1247 N N . PRO A 1 166 ? 9.299 -1.403 -21.988 1.00 97.50 166 PRO A N 1
ATOM 1248 C CA . PRO A 1 166 ? 8.595 -0.285 -22.600 1.00 97.50 166 PRO A CA 1
ATOM 1249 C C . PRO A 1 166 ? 7.116 -0.261 -22.209 1.00 97.50 166 PRO A C 1
ATOM 1251 O O . PRO A 1 166 ? 6.524 -1.307 -21.935 1.00 97.50 166 PRO A O 1
ATOM 1254 N N . ARG A 1 167 ? 6.501 0.926 -22.275 1.00 95.69 167 ARG A N 1
ATOM 1255 C CA . ARG A 1 167 ? 5.069 1.162 -22.016 1.00 95.69 167 ARG A CA 1
ATOM 1256 C C . ARG A 1 167 ? 4.604 0.776 -20.608 1.00 95.69 167 ARG A C 1
ATOM 1258 O O . ARG A 1 167 ? 3.421 0.517 -20.411 1.00 95.69 167 ARG A O 1
ATOM 1265 N N . VAL A 1 168 ? 5.511 0.753 -19.637 1.00 95.25 168 VAL A N 1
ATOM 1266 C CA . VAL A 1 168 ? 5.161 0.646 -18.218 1.00 95.25 168 VAL A CA 1
ATOM 1267 C C . VAL A 1 168 ? 4.608 1.996 -17.790 1.00 95.25 168 VAL A C 1
ATOM 1269 O O . VAL A 1 168 ? 5.283 3.008 -17.960 1.00 95.25 168 VAL A O 1
ATOM 1272 N N . ALA A 1 169 ? 3.389 2.032 -17.264 1.00 94.75 169 ALA A N 1
ATOM 1273 C CA . ALA A 1 169 ? 2.817 3.251 -16.715 1.00 94.75 169 ALA A CA 1
ATOM 1274 C C . ALA A 1 169 ? 3.486 3.546 -15.368 1.00 94.75 169 ALA A C 1
ATOM 1276 O O . ALA A 1 169 ? 3.355 2.771 -14.422 1.00 94.75 169 ALA A O 1
ATOM 1277 N N . ILE A 1 170 ? 4.230 4.647 -15.294 1.00 95.75 170 ILE A N 1
ATOM 1278 C CA . ILE A 1 170 ? 4.840 5.138 -14.061 1.00 95.75 170 ILE A CA 1
ATOM 1279 C C . ILE A 1 170 ? 4.004 6.312 -13.568 1.00 95.75 170 ILE A C 1
ATOM 1281 O O . ILE A 1 170 ? 3.861 7.307 -14.274 1.00 95.75 170 ILE A O 1
ATOM 1285 N N . THR A 1 171 ? 3.460 6.211 -12.364 1.00 92.88 171 THR A N 1
ATOM 1286 C CA . THR A 1 171 ? 2.727 7.293 -11.703 1.00 92.88 171 THR A CA 1
ATOM 1287 C C . THR A 1 171 ? 3.588 7.858 -10.586 1.00 92.88 171 THR A C 1
ATOM 1289 O O . THR A 1 171 ? 4.028 7.112 -9.715 1.00 92.88 171 THR A O 1
ATOM 1292 N N . LEU A 1 172 ? 3.821 9.170 -10.613 1.00 93.06 172 LEU A N 1
ATOM 1293 C CA . LEU A 1 172 ? 4.427 9.897 -9.504 1.00 93.06 172 LEU A CA 1
ATOM 1294 C C . LEU A 1 172 ? 3.315 10.489 -8.632 1.00 93.06 172 LEU A C 1
ATOM 1296 O O . LEU A 1 172 ? 2.501 11.291 -9.100 1.00 93.06 172 LEU A O 1
ATOM 1300 N N . LEU A 1 173 ? 3.299 10.077 -7.370 1.00 88.12 173 LEU A N 1
ATOM 1301 C CA . LEU A 1 173 ? 2.461 10.611 -6.307 1.00 88.12 173 LEU A CA 1
ATOM 1302 C C . LEU A 1 173 ? 3.305 11.586 -5.478 1.00 88.12 173 LEU A C 1
ATOM 1304 O O . LEU A 1 173 ? 4.360 11.210 -4.965 1.00 88.12 173 LEU A O 1
ATOM 1308 N N . HIS A 1 174 ? 2.844 12.821 -5.325 1.00 83.75 174 HIS A N 1
ATOM 1309 C CA . HIS A 1 174 ? 3.468 13.829 -4.467 1.00 83.75 174 HIS A CA 1
ATOM 1310 C C . HIS A 1 174 ? 2.382 14.488 -3.610 1.00 83.75 174 HIS A C 1
ATOM 1312 O O . HIS A 1 174 ? 1.273 14.711 -4.097 1.00 83.75 174 HIS A O 1
ATOM 1318 N N . ASP A 1 175 ? 2.660 14.680 -2.316 1.00 74.25 175 ASP A N 1
ATOM 1319 C CA . ASP A 1 175 ? 1.693 15.118 -1.294 1.00 74.25 175 ASP A CA 1
ATOM 1320 C C . ASP A 1 175 ? 0.386 14.315 -1.301 1.00 74.25 175 ASP A C 1
ATOM 1322 O O . ASP A 1 175 ? -0.717 14.821 -1.106 1.00 74.25 175 ASP A O 1
ATOM 1326 N N . GLY A 1 176 ? 0.507 13.020 -1.590 1.00 57.94 176 GLY A N 1
ATOM 1327 C CA . GLY A 1 176 ? -0.638 12.132 -1.666 1.00 57.94 176 GLY A CA 1
ATOM 1328 C C . GLY A 1 176 ? -1.629 12.460 -2.787 1.00 57.94 176 GLY A C 1
ATOM 1329 O O . GLY A 1 176 ? -2.799 12.093 -2.702 1.00 57.94 176 GLY A O 1
ATOM 1330 N N . GLN A 1 177 ? -1.188 13.131 -3.844 1.00 63.34 177 GLN A N 1
ATOM 1331 C CA . GLN A 1 177 ? -1.955 13.354 -5.065 1.00 63.34 177 GLN A CA 1
ATOM 1332 C C . GLN A 1 177 ? -1.213 12.715 -6.237 1.00 63.34 177 GLN A C 1
ATOM 1334 O O . GLN A 1 177 ? 0.007 12.846 -6.351 1.00 63.34 177 GLN A O 1
ATOM 1339 N N . ALA A 1 178 ? -1.940 12.038 -7.130 1.00 64.81 178 ALA A N 1
ATOM 1340 C CA . ALA A 1 178 ? -1.374 11.589 -8.398 1.00 64.81 178 ALA A CA 1
ATOM 1341 C C . ALA A 1 178 ? -1.042 12.821 -9.235 1.00 64.81 178 ALA A C 1
ATOM 1343 O O . ALA A 1 178 ? -1.923 13.459 -9.808 1.00 64.81 178 ALA A O 1
ATOM 1344 N N . THR A 1 179 ? 0.236 13.185 -9.268 1.00 72.38 179 THR A N 1
ATOM 1345 C CA . THR A 1 179 ? 0.675 14.396 -9.953 1.00 72.38 179 THR A CA 1
ATOM 1346 C C . THR A 1 179 ? 0.701 14.151 -11.453 1.00 72.38 179 THR A C 1
ATOM 1348 O O . THR A 1 179 ? 0.226 14.971 -12.237 1.00 72.38 179 THR A O 1
ATOM 1351 N N . THR A 1 180 ? 1.260 13.017 -11.884 1.00 85.69 180 THR A N 1
ATOM 1352 C CA . THR A 1 180 ? 1.404 12.690 -13.308 1.00 85.69 180 THR A CA 1
ATOM 1353 C C . THR A 1 180 ? 1.642 11.193 -13.506 1.00 85.69 180 THR A C 1
ATOM 1355 O O . THR A 1 180 ? 2.405 10.579 -12.761 1.00 85.69 180 THR A O 1
ATOM 1358 N N . THR A 1 181 ? 1.054 10.631 -14.565 1.00 92.06 181 THR A N 1
ATOM 1359 C CA . THR A 1 181 ? 1.385 9.296 -15.083 1.00 92.06 181 THR A CA 1
ATOM 1360 C C . THR A 1 181 ? 2.092 9.435 -16.427 1.00 92.06 181 THR A C 1
ATOM 1362 O O . THR A 1 181 ? 1.583 10.099 -17.331 1.00 92.06 181 THR A O 1
ATOM 1365 N N . GLN A 1 182 ? 3.255 8.803 -16.576 1.00 95.12 182 GLN A N 1
ATOM 1366 C CA . GLN A 1 182 ? 3.996 8.735 -17.832 1.00 95.12 182 GLN A CA 1
ATOM 1367 C C . GLN A 1 182 ? 4.327 7.284 -18.193 1.00 95.12 182 GLN A C 1
ATOM 1369 O O . GLN A 1 182 ? 4.833 6.546 -17.345 1.00 95.12 182 GLN A O 1
ATOM 1374 N N . PRO A 1 183 ? 4.081 6.851 -19.441 1.00 96.94 183 PRO A N 1
ATOM 1375 C CA . PRO A 1 183 ? 4.546 5.554 -19.905 1.00 96.94 183 PRO A CA 1
ATOM 1376 C C . PRO A 1 183 ? 6.057 5.581 -20.165 1.00 96.94 183 PRO A C 1
ATOM 1378 O O . PRO A 1 183 ? 6.583 6.569 -20.677 1.00 96.94 183 PRO A O 1
ATOM 1381 N N . THR A 1 184 ? 6.747 4.477 -19.888 1.00 97.94 184 THR A N 1
ATOM 1382 C CA . THR A 1 184 ? 8.146 4.318 -20.292 1.00 97.94 184 THR A CA 1
ATOM 1383 C C . THR A 1 184 ? 8.296 4.214 -21.812 1.00 97.94 184 THR A C 1
ATOM 1385 O O . THR A 1 184 ? 7.461 3.622 -22.507 1.00 97.94 184 THR A O 1
ATOM 1388 N N . ASP A 1 185 ? 9.387 4.767 -22.336 1.00 97.94 185 ASP A N 1
ATOM 1389 C CA . ASP A 1 185 ? 9.763 4.709 -23.750 1.00 97.94 185 ASP A CA 1
ATOM 1390 C C . ASP A 1 185 ? 10.302 3.325 -24.180 1.00 97.94 185 ASP A C 1
ATOM 1392 O O . ASP A 1 185 ? 10.254 2.345 -23.434 1.00 97.94 185 ASP A O 1
ATOM 1396 N N . ALA A 1 186 ? 10.829 3.217 -25.407 1.00 97.12 186 ALA A N 1
ATOM 1397 C CA . ALA A 1 186 ? 11.395 1.970 -25.937 1.00 97.12 186 ALA A CA 1
ATOM 1398 C C . ALA A 1 186 ? 12.620 1.464 -25.144 1.00 97.12 186 ALA A C 1
ATOM 1400 O O . ALA A 1 186 ? 12.931 0.273 -25.170 1.00 97.12 186 ALA A O 1
ATOM 1401 N N . GLN A 1 187 ? 13.301 2.357 -24.429 1.00 97.62 187 GLN A N 1
ATOM 1402 C CA . GLN A 1 187 ? 14.444 2.094 -23.567 1.00 97.62 187 GLN A CA 1
ATOM 1403 C C . GLN A 1 187 ? 14.014 1.811 -22.121 1.00 97.62 187 GLN A C 1
ATOM 1405 O O . GLN A 1 187 ? 14.869 1.550 -21.266 1.00 97.62 187 GLN A O 1
ATOM 1410 N N . GLY A 1 188 ? 12.708 1.795 -21.850 1.00 97.50 188 GLY A N 1
ATOM 1411 C CA . GLY A 1 188 ? 12.136 1.577 -20.531 1.00 97.50 188 GLY A CA 1
ATOM 1412 C C . GLY A 1 188 ? 12.312 2.771 -19.598 1.00 97.50 188 GLY A C 1
ATOM 1413 O O . GLY A 1 188 ? 12.386 2.563 -18.391 1.00 97.50 188 GLY A O 1
ATOM 1414 N N . ILE A 1 189 ? 12.413 3.992 -20.130 1.00 98.19 189 ILE A N 1
ATOM 1415 C CA . ILE A 1 189 ? 12.656 5.218 -19.363 1.00 98.19 189 ILE A CA 1
ATOM 1416 C C . ILE A 1 189 ? 11.410 6.114 -19.362 1.00 98.19 189 ILE A C 1
ATOM 1418 O O . ILE A 1 189 ? 10.793 6.327 -20.402 1.00 98.19 189 ILE A O 1
ATOM 1422 N N . ALA A 1 190 ? 11.055 6.656 -18.198 1.00 97.88 190 ALA A N 1
ATOM 1423 C CA . ALA A 1 190 ? 10.093 7.746 -18.017 1.00 97.88 190 ALA A CA 1
ATOM 1424 C C . ALA A 1 190 ? 10.778 8.915 -17.286 1.00 97.88 190 ALA A C 1
ATOM 1426 O O . ALA A 1 190 ? 11.648 8.677 -16.446 1.00 97.88 190 ALA A O 1
ATOM 1427 N N . VAL A 1 191 ? 10.422 10.169 -17.593 1.00 97.19 191 VAL A N 1
ATOM 1428 C CA . VAL A 1 191 ? 11.096 11.354 -17.025 1.00 97.19 191 VAL A CA 1
ATOM 1429 C C . VAL A 1 191 ? 10.083 12.367 -16.509 1.00 97.19 191 VAL A C 1
ATOM 1431 O O . VAL A 1 191 ? 9.348 12.990 -17.273 1.00 97.19 191 VAL A O 1
ATOM 1434 N N . PHE A 1 192 ? 10.105 12.603 -15.203 1.00 95.06 192 PHE A N 1
ATOM 1435 C CA . PHE A 1 192 ? 9.243 13.575 -14.543 1.00 95.06 192 PHE A CA 1
ATOM 1436 C C . PHE A 1 192 ? 10.021 14.854 -14.267 1.00 95.06 192 PHE A C 1
ATOM 1438 O O . PHE A 1 192 ? 11.050 14.809 -13.600 1.00 95.06 192 PHE A O 1
ATOM 1445 N N . SER A 1 193 ? 9.514 15.989 -14.745 1.00 92.88 193 SER A N 1
ATOM 1446 C CA . SER A 1 193 ? 10.025 17.310 -14.377 1.00 92.88 193 SER A CA 1
ATOM 1447 C C . SER A 1 193 ? 9.110 17.921 -13.324 1.00 92.88 193 SER A C 1
ATOM 1449 O O . SER A 1 193 ? 7.943 18.196 -13.596 1.00 92.88 193 SER A O 1
ATOM 1451 N N . ILE A 1 194 ? 9.645 18.133 -12.128 1.00 89.69 194 ILE A N 1
ATOM 1452 C CA . ILE A 1 194 ? 8.917 18.659 -10.966 1.00 89.69 194 ILE A CA 1
ATOM 1453 C C . ILE A 1 194 ? 9.711 19.796 -10.322 1.00 89.69 194 ILE A C 1
ATOM 1455 O O . ILE A 1 194 ? 10.860 20.039 -10.683 1.00 89.69 194 ILE A O 1
ATOM 1459 N N . ARG A 1 195 ? 9.116 20.519 -9.376 1.00 84.69 195 ARG A N 1
ATOM 1460 C CA . ARG A 1 195 ? 9.801 21.602 -8.653 1.00 84.69 195 ARG A CA 1
ATOM 1461 C C . ARG A 1 195 ? 10.621 21.020 -7.490 1.00 84.69 195 ARG A C 1
ATOM 1463 O O . ARG A 1 195 ? 10.155 20.100 -6.829 1.00 84.69 195 ARG A O 1
ATOM 1470 N N . SER A 1 196 ? 11.835 21.531 -7.261 1.00 75.56 196 SER A N 1
ATOM 1471 C CA . SER A 1 196 ? 12.818 20.982 -6.301 1.00 75.56 196 SER A CA 1
ATOM 1472 C C . SER A 1 196 ? 12.432 21.108 -4.821 1.00 75.56 196 SER A C 1
ATOM 1474 O O . SER A 1 196 ? 13.149 20.649 -3.943 1.00 75.56 196 SER A O 1
ATOM 1476 N N . ASP A 1 197 ? 11.346 21.802 -4.513 1.00 74.44 197 ASP A N 1
ATOM 1477 C CA . ASP A 1 197 ? 10.798 21.986 -3.168 1.00 74.44 197 ASP A CA 1
ATOM 1478 C C . ASP A 1 197 ? 9.758 20.916 -2.793 1.00 74.44 197 ASP A C 1
ATOM 1480 O O . ASP A 1 197 ? 9.185 20.969 -1.710 1.00 74.44 197 ASP A O 1
ATOM 1484 N N . ALA A 1 198 ? 9.567 19.907 -3.647 1.00 71.94 198 ALA A N 1
ATOM 1485 C CA . ALA A 1 198 ? 8.573 18.846 -3.496 1.00 71.94 198 ALA A CA 1
ATOM 1486 C C . ALA A 1 198 ? 8.912 17.764 -2.439 1.00 71.94 198 ALA A C 1
ATOM 1488 O O . ALA A 1 198 ? 8.206 16.767 -2.328 1.00 71.94 198 ALA A O 1
ATOM 1489 N N . GLY A 1 199 ? 9.984 17.893 -1.652 1.00 86.94 199 GLY A N 1
ATOM 1490 C CA . GLY A 1 199 ? 10.266 16.955 -0.552 1.00 86.94 199 GLY A CA 1
ATOM 1491 C C . GLY A 1 199 ? 10.379 15.491 -1.005 1.00 86.94 199 GLY A C 1
ATOM 1492 O O . GLY A 1 199 ? 11.291 15.150 -1.747 1.00 86.94 199 GLY A O 1
ATOM 1493 N N . THR A 1 200 ? 9.477 14.613 -0.555 1.00 88.12 200 THR A N 1
ATOM 1494 C CA . THR A 1 200 ? 9.441 13.189 -0.938 1.00 88.12 200 THR A CA 1
ATOM 1495 C C . THR A 1 200 ? 8.202 12.853 -1.763 1.00 88.12 200 THR A C 1
ATOM 1497 O O . THR A 1 200 ? 7.117 13.382 -1.524 1.00 88.12 200 THR A O 1
ATOM 1500 N N . GLY A 1 201 ? 8.345 11.916 -2.695 1.00 89.56 201 GLY A N 1
ATOM 1501 C CA . GLY A 1 201 ? 7.253 11.361 -3.485 1.00 89.56 201 GLY A CA 1
ATOM 1502 C C . GLY A 1 201 ? 7.292 9.843 -3.536 1.00 89.56 201 GLY A C 1
ATOM 1503 O O . GLY A 1 201 ? 8.220 9.196 -3.046 1.00 89.56 201 GLY A O 1
ATOM 1504 N N . GLN A 1 202 ? 6.277 9.275 -4.171 1.00 89.50 202 GLN A N 1
ATOM 1505 C CA . GLN A 1 202 ? 6.141 7.842 -4.369 1.00 89.50 202 GLN A CA 1
ATOM 1506 C C . GLN A 1 202 ? 5.962 7.535 -5.852 1.00 89.50 202 GLN A C 1
ATOM 1508 O O . GLN A 1 202 ? 5.162 8.157 -6.547 1.00 89.50 202 GLN A O 1
ATOM 1513 N N . LEU A 1 203 ? 6.727 6.568 -6.340 1.00 93.56 203 LEU A N 1
ATOM 1514 C CA . LEU A 1 203 ? 6.637 6.051 -7.694 1.00 93.56 203 LEU A CA 1
ATOM 1515 C C . LEU A 1 203 ? 5.861 4.745 -7.674 1.00 93.56 203 LEU A C 1
ATOM 1517 O O . LEU A 1 203 ? 6.170 3.845 -6.897 1.00 93.56 203 LEU A O 1
ATOM 1521 N N . VAL A 1 204 ? 4.893 4.627 -8.573 1.00 91.75 204 VAL A N 1
ATOM 1522 C CA . VAL A 1 204 ? 4.106 3.412 -8.777 1.00 91.75 204 VAL A CA 1
ATOM 1523 C C . VAL A 1 204 ? 4.277 2.978 -10.223 1.00 91.75 204 VAL A C 1
ATOM 1525 O O . VAL A 1 204 ? 3.921 3.716 -11.138 1.00 91.75 204 VAL A O 1
ATOM 1528 N N . ALA A 1 205 ? 4.834 1.790 -10.434 1.00 93.50 205 ALA A N 1
ATOM 1529 C CA . ALA A 1 205 ? 5.027 1.197 -11.748 1.00 93.50 205 ALA A CA 1
ATOM 1530 C C . ALA A 1 205 ? 3.991 0.102 -12.009 1.00 93.50 205 ALA A C 1
ATOM 1532 O O . ALA A 1 205 ? 3.839 -0.828 -11.215 1.00 93.50 205 ALA A O 1
ATOM 1533 N N . GLN A 1 206 ? 3.308 0.212 -13.147 1.00 90.69 206 GLN A N 1
ATOM 1534 C CA . GLN A 1 206 ? 2.195 -0.641 -13.551 1.00 90.69 206 GLN A CA 1
ATOM 1535 C C . GLN A 1 206 ? 2.393 -1.144 -14.984 1.00 90.69 206 GLN A C 1
ATOM 1537 O O . GLN A 1 206 ? 2.665 -0.367 -15.903 1.00 90.69 206 GLN A O 1
ATOM 1542 N N . ALA A 1 207 ? 2.248 -2.453 -15.189 1.00 89.44 207 ALA A N 1
ATOM 1543 C CA . ALA A 1 207 ? 2.235 -3.068 -16.513 1.00 89.44 207 ALA A CA 1
ATOM 1544 C C . ALA A 1 207 ? 1.473 -4.397 -16.486 1.00 89.44 207 ALA A C 1
ATOM 1546 O O . ALA A 1 207 ? 1.625 -5.170 -15.549 1.00 89.44 207 ALA A O 1
ATOM 1547 N N . ASP A 1 208 ? 0.724 -4.709 -17.546 1.00 81.19 208 ASP A N 1
ATOM 1548 C CA . ASP A 1 208 ? -0.214 -5.843 -17.587 1.00 81.19 208 ASP A CA 1
ATOM 1549 C C . ASP A 1 208 ? 0.355 -7.191 -17.119 1.00 81.19 208 ASP A C 1
ATOM 1551 O O . ASP A 1 208 ? -0.360 -7.993 -16.525 1.00 81.19 208 ASP A O 1
ATOM 1555 N N . ARG A 1 209 ? 1.611 -7.489 -17.465 1.00 85.94 209 ARG A N 1
ATOM 1556 C CA . ARG A 1 209 ? 2.249 -8.802 -17.238 1.00 85.94 209 ARG A CA 1
ATOM 1557 C C . ARG A 1 209 ? 3.192 -8.816 -16.041 1.00 85.94 209 ARG A C 1
ATOM 1559 O O . ARG A 1 209 ? 3.958 -9.766 -15.886 1.00 85.94 209 ARG A O 1
ATOM 1566 N N . TYR A 1 210 ? 3.192 -7.750 -15.257 1.00 88.44 210 TYR A N 1
ATOM 1567 C CA . TYR A 1 210 ? 4.126 -7.564 -14.167 1.00 88.44 210 TYR A CA 1
ATOM 1568 C C . TYR A 1 210 ? 3.385 -7.172 -12.899 1.00 88.44 210 TYR A C 1
ATOM 1570 O O . TYR A 1 210 ? 2.369 -6.485 -12.938 1.00 88.44 210 TYR A O 1
ATOM 1578 N N . GLU A 1 211 ? 3.925 -7.610 -11.771 1.00 84.94 211 GLU A N 1
ATOM 1579 C CA . GLU A 1 211 ? 3.478 -7.163 -10.466 1.00 84.94 211 GLU A CA 1
ATOM 1580 C C . GLU A 1 211 ? 3.654 -5.648 -10.376 1.00 84.94 211 GLU A C 1
ATOM 1582 O O . GLU A 1 211 ? 4.658 -5.088 -10.835 1.00 84.94 211 GLU A O 1
ATOM 1587 N N . VAL A 1 212 ? 2.675 -4.997 -9.754 1.00 87.00 212 VAL A N 1
ATOM 1588 C CA . VAL A 1 212 ? 2.803 -3.595 -9.368 1.00 87.00 212 VA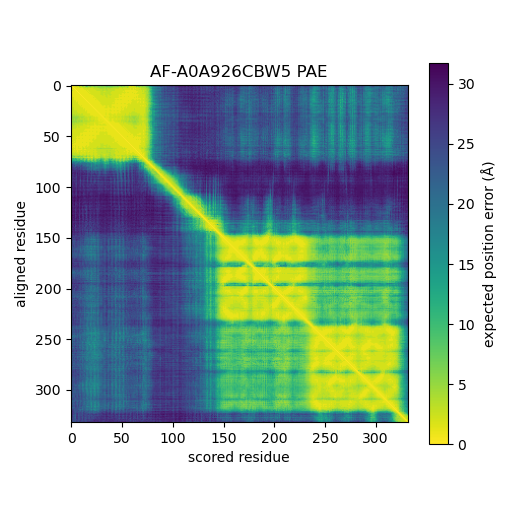L A CA 1
ATOM 1589 C C . VAL A 1 212 ? 4.031 -3.444 -8.480 1.00 87.00 212 VAL A C 1
ATOM 1591 O O . VAL A 1 212 ? 4.241 -4.224 -7.549 1.00 87.00 212 VAL A O 1
ATOM 1594 N N . ARG A 1 213 ? 4.830 -2.411 -8.752 1.00 88.88 213 ARG A N 1
ATOM 1595 C CA . ARG A 1 213 ? 5.976 -2.058 -7.918 1.00 88.88 213 ARG A CA 1
ATOM 1596 C C . ARG A 1 213 ? 5.863 -0.629 -7.426 1.00 88.88 213 ARG A C 1
ATOM 1598 O O . ARG A 1 213 ? 5.555 0.273 -8.198 1.00 88.88 213 ARG A O 1
ATOM 1605 N N . GLU A 1 214 ? 6.207 -0.440 -6.164 1.00 89.75 214 GLU A N 1
ATOM 1606 C CA . GLU A 1 214 ? 6.238 0.858 -5.505 1.00 89.75 214 GLU A CA 1
ATOM 1607 C C . GLU A 1 214 ? 7.664 1.177 -5.049 1.00 89.75 214 GLU A C 1
ATOM 1609 O O . GLU A 1 214 ? 8.441 0.266 -4.729 1.00 89.75 214 GLU A O 1
ATOM 1614 N N . ASP A 1 215 ? 8.015 2.461 -5.059 1.00 91.19 215 ASP A N 1
ATOM 1615 C CA . ASP A 1 215 ? 9.271 2.962 -4.506 1.00 91.19 215 ASP A CA 1
ATOM 1616 C C . ASP A 1 215 ? 9.116 4.395 -3.981 1.00 91.19 215 ASP A C 1
ATOM 1618 O O . ASP A 1 215 ? 8.310 5.173 -4.496 1.00 91.19 215 ASP A O 1
ATOM 1622 N N . THR A 1 216 ? 9.898 4.758 -2.969 1.00 89.88 216 THR A N 1
ATOM 1623 C CA . THR A 1 216 ? 9.928 6.120 -2.419 1.00 89.88 216 THR A CA 1
ATOM 1624 C C . THR A 1 216 ? 11.102 6.878 -3.019 1.00 89.88 216 THR A C 1
ATOM 1626 O O . THR A 1 216 ? 12.215 6.363 -3.118 1.00 89.88 216 THR A O 1
ATOM 1629 N N . VAL A 1 217 ? 10.873 8.127 -3.414 1.00 93.75 217 VAL A N 1
ATOM 1630 C CA . VAL A 1 217 ? 11.875 8.944 -4.096 1.00 93.75 217 VAL A CA 1
ATOM 1631 C C . VAL A 1 217 ? 11.972 10.330 -3.463 1.00 93.75 217 VAL A C 1
ATOM 1633 O O . VAL A 1 217 ? 10.970 10.975 -3.172 1.00 93.75 217 VAL A O 1
ATOM 1636 N N . ASP A 1 218 ? 13.201 10.787 -3.241 1.00 90.62 218 ASP A N 1
ATOM 1637 C CA . ASP A 1 218 ? 13.485 12.170 -2.864 1.00 90.62 218 ASP A CA 1
ATOM 1638 C C . ASP A 1 218 ? 13.358 13.066 -4.103 1.00 90.62 218 ASP A C 1
ATOM 1640 O O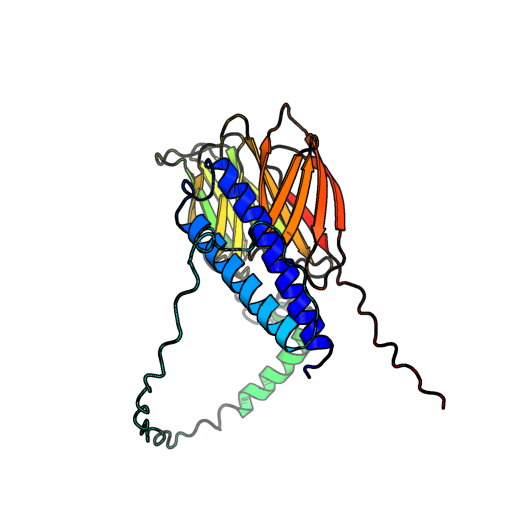 . ASP A 1 218 ? 13.967 12.799 -5.142 1.00 90.62 218 ASP A O 1
ATOM 1644 N N . LEU A 1 219 ? 12.525 14.092 -3.991 1.00 91.62 219 LEU A N 1
ATOM 1645 C CA . LEU A 1 219 ? 12.171 15.039 -5.040 1.00 91.62 219 LEU A CA 1
ATOM 1646 C C . LEU A 1 219 ? 12.934 16.364 -4.906 1.00 91.62 219 LEU A C 1
ATOM 1648 O O . LEU A 1 219 ? 12.635 17.316 -5.626 1.00 91.62 219 LEU A O 1
ATOM 1652 N N . THR A 1 220 ? 13.906 16.453 -3.994 1.00 90.12 220 THR A N 1
ATOM 1653 C CA . THR A 1 220 ? 14.688 17.679 -3.776 1.00 90.12 220 THR A CA 1
ATOM 1654 C C . THR A 1 220 ? 15.784 17.902 -4.817 1.00 90.12 220 THR A C 1
ATOM 1656 O O . THR A 1 220 ? 16.238 19.029 -5.027 1.00 90.12 220 THR A O 1
ATOM 1659 N N . GLU A 1 221 ? 16.185 16.846 -5.525 1.00 92.88 221 GLU A N 1
ATOM 1660 C CA . GLU A 1 221 ? 17.242 16.876 -6.532 1.00 92.88 221 GLU A CA 1
ATOM 1661 C C . GLU A 1 221 ? 16.929 15.965 -7.724 1.00 92.88 221 GLU A C 1
ATOM 1663 O O . GLU A 1 221 ? 16.112 15.047 -7.654 1.00 92.88 221 GLU A O 1
ATOM 1668 N N . SER A 1 222 ? 17.605 16.211 -8.849 1.00 94.94 222 SER A N 1
ATOM 1669 C CA . SER A 1 222 ? 17.472 15.344 -10.023 1.00 94.94 222 SER A CA 1
ATOM 1670 C C . SER A 1 222 ? 18.131 13.994 -9.763 1.00 94.94 222 SER A C 1
ATOM 1672 O O . SER A 1 222 ? 19.261 13.941 -9.279 1.00 94.94 222 SER A O 1
ATOM 1674 N N . ARG A 1 223 ? 17.465 12.897 -10.133 1.00 95.88 223 ARG A N 1
ATOM 1675 C CA . ARG A 1 223 ? 17.988 11.547 -9.886 1.00 95.88 223 ARG A CA 1
ATOM 1676 C C . ARG A 1 223 ? 17.466 10.493 -10.841 1.00 95.88 223 ARG A C 1
ATOM 1678 O O . ARG A 1 223 ? 16.425 10.652 -11.475 1.00 95.88 223 ARG A O 1
ATOM 1685 N N . ASN A 1 224 ? 18.200 9.385 -10.873 1.00 97.00 224 ASN A N 1
ATOM 1686 C CA . ASN A 1 224 ? 17.848 8.187 -11.617 1.00 97.00 224 ASN A CA 1
ATOM 1687 C C . ASN A 1 224 ? 17.366 7.106 -10.644 1.00 97.00 224 ASN A C 1
ATOM 1689 O O . ASN A 1 224 ? 18.089 6.743 -9.718 1.00 97.00 224 ASN A O 1
ATOM 1693 N N . VAL A 1 225 ? 16.176 6.565 -10.880 1.00 97.12 225 VAL A N 1
ATOM 1694 C CA . VAL A 1 225 ? 15.574 5.473 -10.107 1.00 97.12 225 VAL A CA 1
ATOM 1695 C C . VAL A 1 225 ? 15.432 4.264 -11.022 1.00 97.12 225 VAL A C 1
ATOM 1697 O O . VAL A 1 225 ? 14.999 4.400 -12.162 1.00 97.12 225 VAL A O 1
ATOM 1700 N N . THR A 1 226 ? 15.803 3.074 -10.551 1.00 97.38 226 THR A N 1
ATOM 1701 C CA . THR A 1 226 ? 15.581 1.827 -11.299 1.00 97.38 226 THR A CA 1
ATOM 1702 C C . THR A 1 226 ? 14.535 0.988 -10.585 1.00 97.38 226 THR A C 1
ATOM 1704 O O . THR A 1 226 ? 14.761 0.547 -9.463 1.00 97.38 226 THR A O 1
ATOM 1707 N N . MET A 1 227 ? 13.409 0.738 -11.250 1.00 97.06 227 MET A N 1
ATOM 1708 C CA . MET A 1 227 ? 12.326 -0.095 -10.738 1.00 97.06 227 MET A CA 1
ATOM 1709 C C . MET A 1 227 ? 12.375 -1.463 -11.414 1.00 97.06 227 MET A C 1
ATOM 1711 O O . MET A 1 227 ? 12.167 -1.587 -12.622 1.00 97.06 227 MET A O 1
ATOM 1715 N N . MET A 1 228 ? 12.652 -2.500 -10.626 1.00 96.31 228 MET A N 1
ATOM 1716 C CA . MET A 1 228 ? 12.645 -3.881 -11.101 1.00 96.31 228 MET A CA 1
ATOM 1717 C C . MET A 1 228 ? 11.255 -4.494 -10.911 1.00 96.31 228 MET A C 1
ATOM 1719 O O . MET A 1 228 ? 10.810 -4.695 -9.782 1.00 96.31 228 MET A O 1
ATOM 1723 N N . LEU A 1 229 ? 10.585 -4.805 -12.016 1.00 93.94 229 LEU A N 1
ATOM 1724 C CA . LEU A 1 229 ? 9.245 -5.381 -12.042 1.00 93.94 229 LEU A CA 1
ATOM 1725 C C . LEU A 1 229 ? 9.335 -6.897 -12.224 1.00 93.94 229 LEU A C 1
ATOM 1727 O O . LEU A 1 229 ? 10.022 -7.389 -13.123 1.00 93.94 229 LEU A O 1
ATOM 1731 N N . ARG A 1 230 ? 8.621 -7.651 -11.387 1.00 89.44 230 ARG A N 1
ATOM 1732 C CA . ARG A 1 230 ? 8.555 -9.116 -11.475 1.00 89.44 230 ARG A CA 1
ATOM 1733 C C . ARG A 1 230 ? 7.388 -9.540 -12.360 1.00 89.44 230 ARG A C 1
ATOM 1735 O O . ARG A 1 230 ? 6.346 -8.899 -12.288 1.00 89.44 230 ARG A O 1
ATOM 1742 N N . PRO A 1 231 ? 7.535 -10.572 -13.206 1.00 88.00 231 PRO A N 1
ATOM 1743 C CA . PRO A 1 231 ? 6.406 -11.105 -13.957 1.00 88.00 231 PRO A CA 1
ATOM 1744 C C . PRO A 1 231 ? 5.291 -11.547 -13.010 1.00 88.00 231 PRO A C 1
ATOM 1746 O O . PRO A 1 231 ? 5.564 -12.224 -12.021 1.00 88.00 231 PRO A O 1
ATOM 1749 N N . GLN A 1 232 ? 4.057 -11.178 -13.328 1.00 81.62 232 GLN A N 1
ATOM 1750 C CA . GLN A 1 232 ? 2.883 -11.633 -12.597 1.00 81.62 232 GLN A CA 1
ATOM 1751 C C . GLN A 1 232 ? 2.379 -12.957 -13.187 1.00 81.62 232 GLN A C 1
ATOM 1753 O O . GLN A 1 232 ? 2.496 -13.184 -14.395 1.00 81.62 232 GLN A O 1
ATOM 1758 N N . ASP A 1 233 ? 1.813 -13.830 -12.349 1.00 75.88 233 ASP A N 1
ATOM 1759 C CA . ASP A 1 233 ? 1.077 -15.008 -12.822 1.00 75.88 233 ASP A CA 1
ATOM 1760 C C . ASP A 1 233 ? -0.020 -14.560 -13.797 1.00 75.88 233 ASP A C 1
ATOM 1762 O O . ASP A 1 233 ? -0.780 -13.648 -13.492 1.00 75.88 233 ASP A O 1
ATOM 1766 N N . ALA A 1 234 ? -0.119 -15.191 -14.968 1.00 69.00 234 ALA A N 1
ATOM 1767 C CA . ALA A 1 234 ? -1.091 -14.820 -15.994 1.00 69.00 234 ALA A CA 1
ATOM 1768 C C . ALA A 1 234 ? -2.548 -14.837 -15.493 1.00 69.00 234 ALA A C 1
ATOM 1770 O O . ALA A 1 234 ? -3.390 -14.131 -16.056 1.00 69.00 234 ALA A O 1
ATOM 1771 N N . ASN A 1 235 ? -2.827 -15.622 -14.447 1.00 69.94 235 ASN A N 1
ATOM 1772 C CA . ASN A 1 235 ? -4.150 -15.751 -13.847 1.00 69.94 235 ASN A CA 1
ATOM 1773 C C . ASN A 1 235 ? -4.436 -14.707 -12.767 1.00 69.94 235 ASN A C 1
ATOM 1775 O O . ASN A 1 235 ? -5.600 -14.484 -12.460 1.00 69.94 235 ASN A O 1
ATOM 1779 N N . ASN A 1 236 ? -3.412 -14.058 -12.209 1.00 70.56 236 ASN A N 1
ATOM 1780 C CA . ASN A 1 236 ? -3.578 -13.014 -11.204 1.00 70.56 236 ASN A CA 1
ATOM 1781 C C . ASN A 1 236 ? -3.280 -11.659 -11.835 1.00 70.56 236 ASN A C 1
ATOM 1783 O O . ASN A 1 236 ? -2.285 -11.493 -12.529 1.00 70.56 236 ASN A O 1
ATOM 1787 N N . ARG A 1 237 ? -4.118 -10.660 -11.577 1.00 77.50 237 ARG A N 1
ATOM 1788 C CA . ARG A 1 237 ? -3.814 -9.271 -11.921 1.00 77.50 237 ARG A CA 1
ATOM 1789 C C . ARG A 1 237 ? -3.782 -8.443 -10.656 1.00 77.50 237 ARG A C 1
ATOM 1791 O O . ARG A 1 237 ? -4.546 -8.677 -9.721 1.00 77.50 237 ARG A O 1
ATOM 1798 N N . SER A 1 238 ? -2.856 -7.496 -10.616 1.00 82.00 238 SER A N 1
ATOM 1799 C CA . SER A 1 238 ? -2.706 -6.635 -9.455 1.00 82.00 238 SER A CA 1
ATOM 1800 C C . SER A 1 238 ? -3.676 -5.467 -9.535 1.00 82.00 238 SER A C 1
ATOM 1802 O O . SER A 1 238 ? -3.792 -4.848 -10.589 1.00 82.00 238 SER A O 1
ATOM 1804 N N . ILE A 1 239 ? -4.338 -5.141 -8.432 1.00 88.38 239 ILE A N 1
ATOM 1805 C CA . ILE A 1 239 ? -4.960 -3.830 -8.226 1.00 88.38 239 ILE A CA 1
ATOM 1806 C C . ILE A 1 239 ? -4.275 -3.138 -7.057 1.00 88.38 239 ILE A C 1
ATOM 1808 O O . ILE A 1 239 ? -3.709 -3.801 -6.184 1.00 88.38 239 ILE A O 1
ATOM 1812 N N . ILE A 1 240 ? -4.362 -1.815 -7.033 1.00 88.00 240 ILE A N 1
ATOM 1813 C CA . ILE A 1 240 ? -3.836 -1.003 -5.941 1.00 88.00 240 ILE A CA 1
ATOM 1814 C C . ILE A 1 240 ? -4.991 -0.206 -5.370 1.00 88.00 240 ILE A C 1
ATOM 1816 O O . ILE A 1 240 ? -5.720 0.443 -6.119 1.00 88.00 240 ILE A O 1
ATOM 1820 N N . VAL A 1 241 ? -5.143 -0.239 -4.055 1.00 93.88 241 VAL A N 1
ATOM 1821 C CA . VAL A 1 241 ? -6.093 0.599 -3.334 1.00 93.88 241 VAL A CA 1
ATOM 1822 C C . VAL A 1 241 ? -5.308 1.569 -2.468 1.00 93.88 241 VAL A C 1
ATOM 1824 O O . VAL A 1 241 ? -4.468 1.162 -1.672 1.00 93.88 241 VAL A O 1
ATOM 1827 N N . ARG A 1 242 ? -5.585 2.857 -2.629 1.00 93.00 242 ARG A N 1
ATOM 1828 C CA . ARG A 1 242 ? -4.981 3.944 -1.875 1.00 93.00 242 ARG A CA 1
ATOM 1829 C C . ARG A 1 242 ? -5.992 4.577 -0.945 1.00 93.00 242 ARG A C 1
ATOM 1831 O O . ARG A 1 242 ? -7.058 4.991 -1.387 1.00 93.00 242 ARG A O 1
ATOM 1838 N N . ILE A 1 243 ? -5.630 4.695 0.322 1.00 95.62 243 ILE A N 1
ATOM 1839 C CA . ILE A 1 243 ? -6.462 5.267 1.368 1.00 95.62 243 ILE A CA 1
ATOM 1840 C C . ILE A 1 243 ? -5.846 6.573 1.845 1.00 95.62 243 ILE A C 1
ATOM 1842 O O . ILE A 1 243 ? -4.693 6.624 2.282 1.00 95.62 243 ILE A O 1
ATOM 1846 N N . VAL A 1 244 ? -6.646 7.630 1.780 1.00 94.94 244 VAL A N 1
ATOM 1847 C CA . VAL A 1 244 ? -6.265 8.962 2.242 1.00 94.94 244 VAL A CA 1
ATOM 1848 C C . VAL A 1 244 ? -7.285 9.547 3.188 1.00 94.94 244 VAL A C 1
ATOM 1850 O O . VAL A 1 244 ? -8.449 9.158 3.210 1.00 94.94 244 VAL A O 1
ATOM 1853 N N . HIS A 1 245 ? -6.851 10.533 3.949 1.00 94.56 245 HIS A N 1
ATOM 1854 C CA . HIS A 1 245 ? -7.751 11.387 4.685 1.00 94.56 245 HIS A CA 1
ATOM 1855 C C . HIS A 1 245 ? -8.533 12.301 3.730 1.00 94.56 245 HIS A C 1
ATOM 1857 O O . HIS A 1 245 ? -7.979 12.833 2.767 1.00 94.56 245 HIS A O 1
ATOM 1863 N N . ALA A 1 246 ? -9.832 12.474 3.974 1.00 93.50 246 ALA A N 1
ATOM 1864 C CA . ALA A 1 246 ? -10.713 13.214 3.072 1.00 93.50 246 ALA A CA 1
ATOM 1865 C C . ALA A 1 246 ? -10.365 14.703 2.949 1.00 93.50 246 ALA A C 1
ATOM 1867 O O . ALA A 1 246 ? -10.529 15.279 1.874 1.00 93.50 246 ALA A O 1
ATOM 1868 N N . VAL A 1 247 ? -9.853 15.310 4.024 1.00 89.38 247 VAL A N 1
ATOM 1869 C CA . VAL A 1 247 ? -9.592 16.755 4.080 1.00 89.38 247 VAL A CA 1
ATOM 1870 C C . VAL A 1 247 ? -8.213 17.105 3.530 1.00 89.38 247 VAL A C 1
ATOM 1872 O O . VAL A 1 247 ? -8.094 17.857 2.567 1.00 89.38 247 VAL A O 1
ATOM 1875 N N . ASP A 1 248 ? -7.162 16.568 4.143 1.00 88.69 248 ASP A N 1
ATOM 1876 C CA . ASP A 1 248 ? -5.772 16.944 3.850 1.00 88.69 248 ASP A CA 1
ATOM 1877 C C . ASP A 1 248 ? -5.074 15.982 2.881 1.00 88.69 248 ASP A C 1
ATOM 1879 O O . ASP A 1 248 ? -3.936 16.227 2.490 1.00 88.69 248 ASP A O 1
ATOM 1883 N N . ARG A 1 249 ? -5.755 14.900 2.472 1.00 89.31 249 ARG A N 1
ATOM 1884 C CA . ARG A 1 249 ? -5.257 13.909 1.505 1.00 89.31 249 ARG A CA 1
ATOM 1885 C C . ARG A 1 249 ? -4.004 13.169 1.978 1.00 89.31 249 ARG A C 1
ATOM 1887 O O . ARG A 1 249 ? -3.381 12.442 1.195 1.00 89.31 249 ARG A O 1
ATOM 1894 N N . THR A 1 250 ? -3.677 13.291 3.265 1.00 88.50 250 THR A N 1
ATOM 1895 C CA . THR A 1 250 ? -2.582 12.552 3.881 1.00 88.50 250 THR A CA 1
ATOM 1896 C C . THR A 1 250 ? -2.867 11.054 3.803 1.00 88.50 250 THR A C 1
ATOM 1898 O O . THR A 1 250 ? -4.020 10.630 3.948 1.00 88.50 250 THR A O 1
ATOM 1901 N N . PRO A 1 251 ? -1.854 10.221 3.526 1.00 92.00 251 PRO A N 1
ATOM 1902 C CA . PRO A 1 251 ? -2.062 8.786 3.481 1.00 92.00 251 PRO A CA 1
ATOM 1903 C C . PRO A 1 251 ? -2.413 8.208 4.852 1.00 92.00 251 PRO A C 1
ATOM 1905 O O . PRO A 1 251 ? -1.844 8.607 5.867 1.00 92.00 251 PRO A O 1
ATOM 1908 N N . ILE A 1 252 ? -3.324 7.234 4.878 1.00 94.19 252 ILE A N 1
ATOM 1909 C CA . ILE A 1 252 ? -3.723 6.549 6.112 1.00 94.19 252 ILE A CA 1
ATOM 1910 C C . ILE A 1 252 ? -3.076 5.169 6.137 1.00 94.19 252 ILE A C 1
ATOM 1912 O O . ILE A 1 252 ? -3.500 4.272 5.411 1.00 94.19 252 ILE A O 1
ATOM 1916 N N . ALA A 1 253 ? -2.069 4.999 6.991 1.00 93.94 253 ALA A N 1
ATOM 1917 C CA . ALA A 1 253 ? -1.395 3.723 7.210 1.00 93.94 253 ALA A CA 1
ATOM 1918 C C . ALA A 1 253 ? -2.199 2.780 8.117 1.00 93.94 253 ALA A C 1
ATOM 1920 O O . ALA A 1 253 ? -2.959 3.227 8.978 1.00 93.94 253 ALA A O 1
ATOM 1921 N N . ASN A 1 254 ? -1.977 1.472 7.966 1.00 94.06 254 ASN A N 1
ATOM 1922 C CA . ASN A 1 254 ? -2.634 0.402 8.723 1.00 94.06 254 ASN A CA 1
ATOM 1923 C C . ASN A 1 254 ? -4.174 0.407 8.635 1.00 94.06 254 ASN A C 1
ATOM 1925 O O . ASN A 1 254 ? -4.848 -0.153 9.502 1.00 94.06 254 ASN A O 1
ATOM 1929 N N . ALA A 1 255 ? -4.745 1.025 7.601 1.00 95.94 255 ALA A N 1
ATOM 1930 C CA . ALA A 1 255 ? -6.159 0.899 7.288 1.00 95.94 255 ALA A CA 1
ATOM 1931 C C . ALA A 1 255 ? -6.414 -0.513 6.755 1.00 95.94 255 ALA A C 1
ATOM 1933 O O . ALA A 1 255 ? -5.754 -0.957 5.816 1.00 95.94 255 ALA A O 1
ATOM 1934 N N . GLN A 1 256 ? -7.375 -1.220 7.341 1.00 96.94 256 GLN A N 1
ATOM 1935 C CA . GLN A 1 256 ? -7.819 -2.505 6.831 1.00 96.94 256 GLN A CA 1
ATOM 1936 C C . GLN A 1 256 ? -8.682 -2.283 5.598 1.00 96.94 256 GLN A C 1
ATOM 1938 O O . GLN A 1 256 ? -9.793 -1.760 5.688 1.00 96.94 256 GLN A O 1
ATOM 1943 N N . VAL A 1 257 ? -8.171 -2.718 4.454 1.00 97.62 257 VAL A N 1
ATOM 1944 C CA . VAL A 1 257 ? -8.870 -2.689 3.177 1.00 97.62 257 VAL A CA 1
ATOM 1945 C C . VAL A 1 257 ? -9.337 -4.111 2.872 1.00 97.62 257 VAL A C 1
ATOM 1947 O O . VAL A 1 257 ? -8.605 -5.090 3.037 1.00 97.62 257 VAL A O 1
ATOM 1950 N N . THR A 1 258 ? -10.601 -4.239 2.488 1.00 95.44 258 THR A N 1
ATOM 1951 C CA . THR A 1 258 ? -11.249 -5.503 2.142 1.00 95.44 258 THR A CA 1
ATOM 1952 C C . THR A 1 258 ? -11.891 -5.362 0.776 1.00 95.44 258 THR A C 1
ATOM 1954 O O . THR A 1 258 ? -12.775 -4.534 0.591 1.00 95.44 258 THR A O 1
ATOM 1957 N N . VAL A 1 259 ? -11.462 -6.179 -0.176 1.00 96.12 259 VAL A N 1
ATOM 1958 C CA . VAL A 1 259 ? -12.017 -6.258 -1.524 1.00 96.12 259 VAL A CA 1
ATOM 1959 C C . VAL A 1 259 ? -12.813 -7.551 -1.633 1.00 96.12 259 VAL A C 1
ATOM 1961 O O . VAL A 1 259 ? -12.284 -8.634 -1.381 1.00 96.12 259 VAL A O 1
ATOM 1964 N N . ILE A 1 260 ? -14.084 -7.451 -2.004 1.00 92.25 260 ILE A N 1
ATOM 1965 C CA . ILE A 1 260 ? -14.966 -8.594 -2.234 1.00 92.25 260 ILE A CA 1
ATOM 1966 C C . ILE A 1 260 ? -15.252 -8.664 -3.728 1.00 92.25 260 ILE A C 1
ATOM 1968 O O . ILE A 1 260 ? -15.862 -7.757 -4.289 1.00 92.25 260 ILE A O 1
ATOM 1972 N N . ALA A 1 261 ? -14.810 -9.737 -4.380 1.00 93.00 261 ALA A N 1
ATOM 1973 C CA . ALA A 1 261 ? -14.992 -9.930 -5.816 1.00 93.00 261 ALA A CA 1
ATOM 1974 C C . ALA A 1 261 ? -15.241 -11.409 -6.130 1.00 93.00 261 ALA A C 1
ATOM 1976 O O . ALA A 1 261 ? -14.559 -12.283 -5.599 1.00 93.00 261 ALA A O 1
ATOM 1977 N N . GLN A 1 262 ? -16.236 -11.697 -6.976 1.00 89.38 262 GLN A N 1
ATOM 1978 C CA . GLN A 1 262 ? -16.656 -13.067 -7.337 1.00 89.38 262 GLN A CA 1
ATOM 1979 C C . GLN A 1 262 ? -16.930 -13.988 -6.126 1.00 89.38 262 GLN A C 1
ATOM 1981 O O . GLN A 1 262 ? -16.704 -15.193 -6.183 1.00 89.38 262 GLN A O 1
ATOM 1986 N N . GLY A 1 263 ? -17.389 -13.426 -5.002 1.00 84.88 263 GLY A N 1
ATOM 1987 C CA . GLY A 1 263 ? -17.613 -14.172 -3.757 1.00 84.88 263 GLY A CA 1
ATOM 1988 C C . GLY A 1 263 ? -16.341 -14.523 -2.972 1.00 84.88 263 GLY A C 1
ATOM 1989 O O . GLY A 1 263 ? -16.442 -15.109 -1.896 1.00 84.88 263 GLY A O 1
ATOM 1990 N N . ALA A 1 264 ? -15.157 -14.148 -3.463 1.00 86.94 264 ALA A N 1
ATOM 1991 C CA . ALA A 1 264 ? -13.902 -14.230 -2.727 1.00 86.94 264 ALA A CA 1
ATOM 1992 C C . ALA A 1 264 ? -13.627 -12.923 -1.970 1.00 86.94 264 ALA A C 1
ATOM 1994 O O . ALA A 1 264 ? -13.967 -11.834 -2.437 1.00 86.94 264 ALA A O 1
ATOM 1995 N N . VAL A 1 265 ? -12.989 -13.043 -0.804 1.00 90.75 265 VAL A N 1
ATOM 1996 C CA . VAL A 1 265 ? -12.615 -11.914 0.057 1.00 90.75 265 VAL A CA 1
ATOM 1997 C C . VAL A 1 265 ? -11.096 -11.793 0.089 1.00 90.75 265 VAL A C 1
ATOM 1999 O O . VAL A 1 265 ? -10.393 -12.743 0.444 1.00 90.75 265 VAL A O 1
ATOM 2002 N N . TYR A 1 266 ? -10.602 -10.610 -0.252 1.00 92.62 266 TYR A N 1
ATOM 2003 C CA . TYR A 1 266 ? -9.196 -10.232 -0.200 1.00 92.62 266 TYR A CA 1
ATOM 2004 C C . TYR A 1 266 ? -9.056 -9.131 0.843 1.00 92.62 266 TYR A C 1
ATOM 2006 O O . TYR A 1 266 ? -9.745 -8.122 0.754 1.00 92.62 266 TYR A O 1
ATOM 2014 N N . SER A 1 267 ? -8.200 -9.305 1.846 1.00 91.19 267 SER A N 1
ATOM 2015 C CA . SER A 1 267 ? -7.983 -8.282 2.870 1.00 91.19 267 SER A CA 1
ATOM 2016 C C . SER A 1 267 ? -6.500 -8.067 3.087 1.00 91.19 267 SER A C 1
ATOM 2018 O O . SER A 1 267 ? -5.731 -9.028 3.058 1.00 91.19 267 SER A O 1
ATOM 2020 N N . ASP A 1 268 ? -6.130 -6.804 3.255 1.00 94.69 268 ASP A N 1
ATOM 2021 C CA . ASP A 1 268 ? -4.768 -6.382 3.549 1.00 94.69 268 ASP A CA 1
ATOM 2022 C C . ASP A 1 268 ? -4.793 -5.059 4.325 1.00 94.69 268 ASP A C 1
ATOM 2024 O O . ASP A 1 268 ? -5.838 -4.403 4.427 1.00 94.69 268 ASP A O 1
ATOM 2028 N N . LEU A 1 269 ? -3.654 -4.689 4.898 1.00 93.38 269 LEU A N 1
ATOM 2029 C CA . LEU A 1 269 ? -3.450 -3.407 5.558 1.00 93.38 269 LEU A CA 1
ATOM 2030 C C . LEU A 1 269 ? -2.734 -2.448 4.613 1.00 93.38 269 LEU A C 1
ATOM 2032 O O . LEU A 1 269 ? -1.849 -2.850 3.861 1.00 93.38 269 LEU A O 1
ATOM 2036 N N . THR A 1 270 ? -3.079 -1.166 4.688 1.00 94.62 270 THR A N 1
ATOM 2037 C CA . THR A 1 270 ? -2.299 -0.147 3.993 1.00 94.62 270 THR A CA 1
ATOM 2038 C C . THR A 1 270 ? -0.920 0.046 4.619 1.00 94.62 270 THR A C 1
ATOM 2040 O O . THR A 1 270 ? -0.758 0.003 5.842 1.00 94.62 270 THR A O 1
ATOM 2043 N N . ASP A 1 271 ? 0.076 0.305 3.778 1.00 87.75 271 ASP A N 1
ATOM 2044 C CA . ASP A 1 271 ? 1.436 0.641 4.186 1.00 87.75 271 ASP A CA 1
ATOM 2045 C C . ASP A 1 271 ? 1.558 2.091 4.710 1.00 87.75 271 ASP A C 1
ATOM 2047 O O . ASP A 1 271 ? 0.574 2.819 4.852 1.00 87.75 271 ASP A O 1
ATOM 2051 N N . GLY A 1 272 ? 2.787 2.548 4.982 1.00 83.00 272 GLY A N 1
ATOM 2052 C CA . GLY A 1 272 ? 3.063 3.925 5.417 1.00 83.00 272 GLY A CA 1
ATOM 2053 C C . GLY A 1 272 ? 2.619 5.017 4.431 1.00 83.00 272 GLY A C 1
ATOM 2054 O O . GLY A 1 272 ? 2.477 6.171 4.827 1.00 83.00 272 GLY A O 1
ATOM 2055 N N . ASN A 1 273 ? 2.367 4.657 3.171 1.00 82.31 273 ASN A N 1
ATOM 2056 C CA . ASN A 1 273 ? 1.909 5.545 2.106 1.00 82.31 273 ASN A CA 1
ATOM 2057 C C . ASN A 1 273 ? 0.413 5.376 1.805 1.00 82.31 273 ASN A C 1
ATOM 2059 O O . ASN A 1 273 ? -0.084 5.889 0.795 1.00 82.31 273 ASN A O 1
ATOM 2063 N N . GLY A 1 274 ? -0.315 4.673 2.676 1.00 90.88 274 GLY A N 1
ATOM 2064 C CA . GLY A 1 274 ? -1.741 4.438 2.526 1.00 90.88 274 GLY A CA 1
ATOM 2065 C C . GLY A 1 274 ? -2.089 3.476 1.391 1.00 90.88 274 GLY A C 1
ATOM 2066 O O . GLY A 1 274 ? -3.231 3.495 0.946 1.00 90.88 274 GLY A O 1
ATOM 2067 N N . LEU A 1 275 ? -1.155 2.658 0.898 1.00 90.56 275 LEU A N 1
ATOM 2068 C CA . LEU A 1 275 ? -1.380 1.733 -0.215 1.00 90.56 275 LEU A CA 1
ATOM 2069 C C . LEU A 1 275 ? -1.566 0.291 0.256 1.00 90.56 275 LEU A C 1
ATOM 2071 O O . LEU A 1 275 ? -0.819 -0.199 1.096 1.00 90.56 275 LEU A O 1
ATOM 2075 N N . ALA A 1 276 ? -2.539 -0.399 -0.332 1.00 91.50 276 ALA A N 1
ATOM 2076 C CA . ALA A 1 276 ? -2.740 -1.839 -0.233 1.00 91.50 276 ALA A CA 1
ATOM 2077 C C . ALA A 1 276 ? -2.782 -2.437 -1.648 1.00 91.50 276 ALA A C 1
ATOM 2079 O O . ALA A 1 276 ? -3.538 -1.971 -2.506 1.00 91.50 276 ALA A O 1
ATOM 2080 N N . THR A 1 277 ? -1.980 -3.473 -1.904 1.00 89.31 277 THR A N 1
ATOM 2081 C CA . THR A 1 277 ? -1.869 -4.109 -3.226 1.00 89.31 277 THR A CA 1
ATOM 2082 C C . THR A 1 277 ? -2.429 -5.525 -3.187 1.00 89.31 277 THR A C 1
ATOM 2084 O O . THR A 1 277 ? -2.030 -6.343 -2.365 1.00 89.31 277 THR A O 1
ATOM 2087 N N . TYR A 1 278 ? -3.314 -5.850 -4.129 1.00 88.19 278 TYR A N 1
ATOM 2088 C CA . TYR A 1 278 ? -3.980 -7.151 -4.189 1.00 88.19 278 TYR A CA 1
ATOM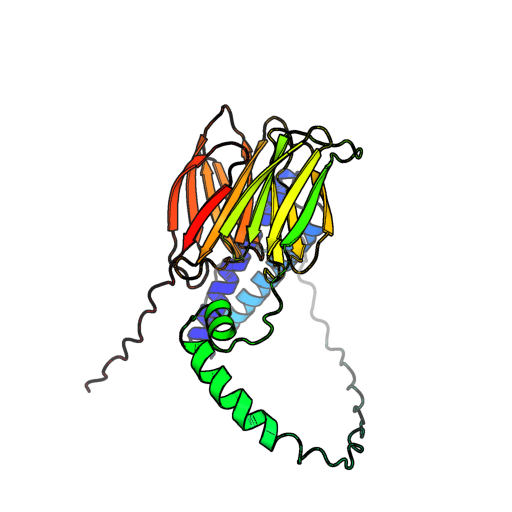 2089 C C . TYR A 1 278 ? -3.673 -7.870 -5.486 1.00 88.19 278 TYR A C 1
ATOM 2091 O O . TYR A 1 278 ? -3.815 -7.289 -6.555 1.00 88.19 278 TYR A O 1
ATOM 2099 N N . ALA A 1 279 ? -3.345 -9.158 -5.402 1.00 86.75 279 ALA A N 1
ATOM 2100 C CA . ALA A 1 279 ? -3.373 -10.067 -6.540 1.00 86.75 279 ALA A CA 1
ATOM 2101 C C . ALA A 1 279 ? -4.755 -10.734 -6.604 1.00 86.75 279 ALA A C 1
ATOM 2103 O O . ALA A 1 279 ? -5.049 -11.629 -5.810 1.00 86.75 279 ALA A O 1
ATOM 2104 N N . ILE A 1 280 ? -5.599 -10.274 -7.527 1.00 87.06 280 ILE A N 1
ATOM 2105 C CA . ILE A 1 280 ? -6.964 -10.775 -7.719 1.00 87.06 280 ILE A CA 1
ATOM 2106 C C . ILE A 1 280 ? -7.022 -11.481 -9.079 1.00 87.06 280 ILE A C 1
ATOM 2108 O O . ILE A 1 280 ? -6.487 -10.952 -10.053 1.00 87.06 280 ILE A O 1
ATOM 2112 N N . PRO A 1 281 ? -7.626 -12.671 -9.187 1.00 83.75 281 PRO A N 1
ATOM 2113 C CA . PRO A 1 281 ? -7.852 -13.305 -10.472 1.00 83.75 281 PRO A CA 1
ATOM 2114 C C . PRO A 1 281 ? -8.909 -12.547 -11.282 1.00 83.75 281 PRO A C 1
ATOM 2116 O O . PRO A 1 281 ? -9.985 -12.234 -10.779 1.00 83.75 281 PRO A O 1
ATOM 2119 N N . PHE A 1 282 ? -8.595 -12.257 -12.546 1.00 80.56 282 PHE A N 1
ATOM 2120 C CA . PHE A 1 282 ? -9.525 -11.661 -13.510 1.00 80.56 282 PHE A CA 1
ATOM 2121 C C . PHE A 1 282 ? -9.778 -12.664 -14.633 1.00 80.56 282 PHE A C 1
ATOM 2123 O O . PHE A 1 282 ? -8.836 -13.172 -15.239 1.00 80.56 282 PHE A O 1
ATOM 2130 N N . ASP A 1 283 ? -11.045 -12.902 -14.951 1.00 79.12 283 ASP A N 1
ATOM 2131 C CA . ASP A 1 283 ? -11.492 -13.703 -16.096 1.00 79.12 283 ASP A CA 1
ATOM 2132 C C . ASP A 1 283 ? -11.728 -12.856 -17.365 1.00 79.12 283 ASP A C 1
ATOM 2134 O O . ASP A 1 283 ? -12.050 -13.390 -18.428 1.00 79.12 283 ASP A O 1
ATOM 2138 N N . GLY A 1 284 ? -11.513 -11.537 -17.286 1.00 81.69 284 GLY A N 1
ATOM 2139 C CA . GLY A 1 284 ? -11.725 -10.590 -18.378 1.00 81.69 284 GLY A CA 1
ATOM 2140 C C . GLY A 1 284 ? -11.018 -9.245 -18.186 1.00 81.69 284 GLY A C 1
ATOM 2141 O O . GLY A 1 284 ? -10.076 -9.114 -17.408 1.00 81.69 284 GLY A O 1
ATOM 2142 N N . ALA A 1 285 ? -11.467 -8.228 -18.930 1.00 83.88 285 ALA A N 1
ATOM 2143 C CA . ALA A 1 285 ? -10.901 -6.874 -18.869 1.00 83.88 285 ALA A CA 1
ATOM 2144 C C . ALA A 1 285 ? -11.326 -6.094 -17.614 1.00 83.88 285 ALA A C 1
ATOM 2146 O O . ALA A 1 285 ? -10.645 -5.156 -17.207 1.00 83.88 285 ALA A O 1
ATOM 2147 N N . THR A 1 286 ? -12.459 -6.465 -17.021 1.00 90.44 286 THR A N 1
ATOM 2148 C CA . THR A 1 286 ? -13.053 -5.776 -15.878 1.00 90.44 286 THR A CA 1
ATOM 2149 C C . THR A 1 286 ? -13.671 -6.769 -14.910 1.00 90.44 286 THR A C 1
ATOM 2151 O O . THR A 1 286 ? -14.197 -7.787 -15.354 1.00 90.44 286 THR A O 1
ATOM 2154 N N . LEU A 1 287 ? -13.700 -6.433 -13.623 1.00 91.62 287 LEU A N 1
ATOM 2155 C CA . LEU A 1 287 ? -14.322 -7.247 -12.585 1.00 91.62 287 LEU A CA 1
ATOM 2156 C C . LEU A 1 287 ? -15.127 -6.375 -11.614 1.00 91.62 287 LEU A C 1
ATOM 2158 O O . LEU A 1 287 ? -14.592 -5.429 -11.051 1.00 91.62 287 LEU A O 1
ATOM 2162 N N . ALA A 1 288 ? -16.406 -6.679 -11.397 1.00 94.62 288 ALA A N 1
ATOM 2163 C CA . ALA A 1 288 ? -17.197 -5.986 -10.378 1.00 94.62 288 ALA A CA 1
ATOM 2164 C C . ALA A 1 288 ? -16.736 -6.397 -8.970 1.00 94.62 288 ALA A C 1
ATOM 2166 O O . ALA A 1 288 ? -16.549 -7.589 -8.706 1.00 94.62 288 ALA A O 1
ATOM 2167 N N . ALA A 1 289 ? -16.565 -5.418 -8.083 1.00 96.31 289 ALA A N 1
ATOM 2168 C CA . ALA A 1 289 ? -16.143 -5.648 -6.709 1.00 96.31 289 ALA A CA 1
ATOM 2169 C C . ALA A 1 289 ? -16.682 -4.582 -5.756 1.00 96.31 289 ALA A C 1
ATOM 2171 O O . ALA A 1 289 ? -16.944 -3.448 -6.158 1.00 96.31 289 ALA A O 1
ATOM 2172 N N . ASP A 1 290 ? -16.732 -4.941 -4.479 1.00 95.62 290 ASP A N 1
ATOM 2173 C CA . ASP A 1 290 ? -16.985 -4.011 -3.386 1.00 95.62 290 ASP A CA 1
ATOM 2174 C C . ASP A 1 290 ? -15.687 -3.831 -2.596 1.00 95.62 290 ASP A C 1
ATOM 2176 O O . ASP A 1 290 ? -15.061 -4.809 -2.180 1.00 95.62 290 ASP A O 1
ATOM 2180 N N . ILE A 1 291 ? -15.263 -2.584 -2.398 1.00 97.19 291 ILE A N 1
ATOM 2181 C CA . ILE A 1 291 ? -14.117 -2.242 -1.554 1.00 97.19 291 ILE A CA 1
ATOM 2182 C C . ILE A 1 291 ? -14.651 -1.629 -0.265 1.00 97.19 291 ILE A C 1
ATOM 2184 O O . ILE A 1 291 ? -15.348 -0.619 -0.300 1.00 97.19 291 ILE A O 1
ATOM 2188 N N . SER A 1 292 ? -14.315 -2.226 0.873 1.00 96.25 292 SER A N 1
ATOM 2189 C CA . SER A 1 292 ? -14.626 -1.729 2.209 1.00 96.25 292 SER A CA 1
ATOM 2190 C C . SER A 1 292 ? -13.342 -1.396 2.954 1.00 96.25 292 SER A C 1
ATOM 2192 O O . SER A 1 292 ? -12.357 -2.129 2.863 1.00 96.25 292 SER A O 1
ATOM 2194 N N . VAL A 1 293 ? -13.342 -0.288 3.688 1.00 97.38 293 VAL A N 1
ATOM 2195 C CA . VAL A 1 293 ? -12.157 0.227 4.372 1.00 97.38 293 VAL A CA 1
ATOM 2196 C C . VAL A 1 293 ? -12.512 0.598 5.801 1.00 97.38 293 VAL A C 1
ATOM 2198 O O . VAL A 1 293 ? -1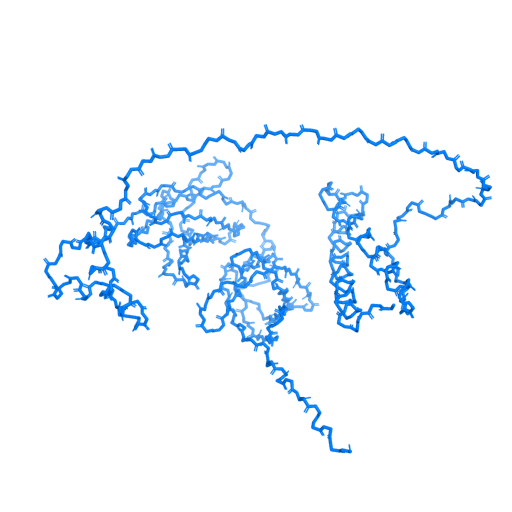3.498 1.295 6.049 1.00 97.38 293 VAL A O 1
ATOM 2201 N N . ASN A 1 294 ? -11.683 0.152 6.740 1.00 94.44 294 ASN A N 1
ATOM 2202 C CA . ASN A 1 294 ? -11.799 0.460 8.156 1.00 94.44 294 ASN A CA 1
ATOM 2203 C C . ASN A 1 294 ? -10.434 0.883 8.710 1.00 94.44 294 ASN A C 1
ATOM 2205 O O . ASN A 1 294 ? -9.440 0.187 8.517 1.00 94.44 294 ASN A O 1
ATOM 2209 N N . ALA A 1 295 ? -10.387 2.012 9.409 1.00 95.19 295 ALA A N 1
ATOM 2210 C CA . ALA A 1 295 ? -9.194 2.484 10.095 1.00 95.19 295 ALA A CA 1
ATOM 2211 C C . ALA A 1 295 ? -9.571 3.051 11.468 1.00 95.19 295 ALA A C 1
ATOM 2213 O O . ALA A 1 295 ? -10.639 3.638 11.642 1.00 95.19 295 ALA A O 1
ATOM 2214 N N . THR A 1 296 ? -8.683 2.890 12.448 1.00 92.19 296 THR A N 1
ATOM 2215 C CA . THR A 1 296 ? -8.899 3.386 13.812 1.00 92.19 296 THR A CA 1
ATOM 2216 C C . THR A 1 296 ? -9.137 4.895 13.815 1.00 92.19 296 THR A C 1
ATOM 2218 O O . THR A 1 296 ? -8.357 5.653 13.242 1.00 92.19 296 THR A O 1
ATOM 2221 N N . GLY A 1 297 ? -10.213 5.331 14.475 1.00 90.56 297 GLY A N 1
ATOM 2222 C CA . GLY A 1 297 ? -10.577 6.748 14.574 1.00 90.56 297 GLY A CA 1
ATOM 2223 C C . GLY A 1 297 ? -11.131 7.362 13.284 1.00 90.56 297 GLY A C 1
ATOM 2224 O O . GLY A 1 297 ? -11.377 8.565 13.252 1.00 90.56 297 GLY A O 1
ATOM 2225 N N . LYS A 1 298 ? -11.349 6.566 12.231 1.00 93.69 298 LYS A N 1
ATOM 2226 C CA . LYS A 1 298 ? -11.934 7.013 10.962 1.00 93.69 298 LYS A CA 1
ATOM 2227 C C . LYS A 1 298 ? -13.313 6.397 10.755 1.00 93.69 298 LYS A C 1
ATOM 2229 O O . LYS A 1 298 ? -13.598 5.299 11.234 1.00 93.69 298 LYS A O 1
ATOM 2234 N N . GLN A 1 299 ? -14.176 7.095 10.026 1.00 93.06 299 GLN A N 1
ATOM 2235 C CA . GLN A 1 299 ? -15.451 6.540 9.593 1.00 93.06 299 GLN A CA 1
ATOM 2236 C C . GLN A 1 299 ? -15.199 5.480 8.513 1.00 93.06 299 GLN A C 1
ATOM 2238 O O . GLN A 1 299 ? -14.505 5.735 7.531 1.00 93.06 299 GLN A O 1
ATOM 2243 N N . ALA A 1 300 ? -15.756 4.279 8.691 1.00 92.25 300 ALA A N 1
ATOM 2244 C CA . ALA A 1 300 ? -15.631 3.221 7.694 1.00 92.25 300 ALA A CA 1
ATOM 2245 C C . ALA A 1 300 ? -16.312 3.627 6.376 1.00 92.25 300 ALA A C 1
ATOM 2247 O O . ALA A 1 300 ? -17.404 4.200 6.384 1.00 92.25 300 ALA A O 1
ATOM 2248 N N . ALA A 1 301 ? -15.687 3.285 5.252 1.00 95.69 301 ALA A N 1
ATOM 2249 C CA . ALA A 1 301 ? -16.194 3.582 3.916 1.00 95.69 301 ALA A CA 1
ATOM 2250 C C . ALA A 1 301 ? -16.388 2.293 3.116 1.00 95.69 301 ALA A C 1
ATOM 2252 O O . ALA A 1 301 ? -15.693 1.300 3.323 1.00 95.69 301 ALA A O 1
ATOM 2253 N N . THR A 1 302 ? -17.352 2.283 2.199 1.00 95.12 302 THR A N 1
ATOM 2254 C CA . THR A 1 302 ? -17.551 1.181 1.250 1.00 95.12 302 THR A CA 1
ATOM 2255 C C . THR A 1 302 ? -17.911 1.748 -0.113 1.00 95.12 302 THR A C 1
ATOM 2257 O O . THR A 1 302 ? -18.691 2.694 -0.204 1.00 95.12 302 THR A O 1
ATOM 2260 N N . GLN A 1 303 ? -17.326 1.188 -1.167 1.00 96.00 303 GLN A N 1
ATOM 2261 C CA . GLN A 1 303 ? -17.511 1.641 -2.536 1.00 96.00 303 GLN A CA 1
ATOM 2262 C C . GLN A 1 303 ? -17.630 0.453 -3.486 1.00 96.00 303 GLN A C 1
ATOM 2264 O O . GLN A 1 303 ? -16.773 -0.429 -3.508 1.00 96.00 303 GLN A O 1
ATOM 2269 N N . ASN A 1 304 ? -18.663 0.484 -4.323 1.00 95.56 304 ASN A N 1
ATOM 2270 C CA . ASN A 1 304 ? -18.834 -0.479 -5.404 1.00 95.56 304 ASN A CA 1
ATOM 2271 C C . ASN A 1 304 ? -18.048 0.027 -6.613 1.00 95.56 304 ASN A C 1
ATOM 2273 O O . ASN A 1 304 ? -18.241 1.164 -7.060 1.00 95.56 304 ASN A O 1
ATOM 2277 N N . VAL A 1 305 ? -17.157 -0.801 -7.143 1.00 95.62 305 VAL A N 1
ATOM 2278 C CA . VAL A 1 305 ? -16.240 -0.431 -8.221 1.00 95.62 305 VAL A CA 1
ATOM 2279 C C . VAL A 1 305 ? -16.219 -1.489 -9.314 1.00 95.62 305 VAL A C 1
ATOM 2281 O O . VAL A 1 305 ? -16.511 -2.665 -9.111 1.00 95.62 305 VAL A O 1
ATOM 2284 N N . THR A 1 306 ? -15.841 -1.058 -10.512 1.00 95.00 306 THR A N 1
ATOM 2285 C CA . THR A 1 306 ? -15.438 -1.969 -11.582 1.00 95.00 306 THR A CA 1
ATOM 2286 C C . THR A 1 306 ? -13.920 -1.966 -11.637 1.00 95.00 306 THR A C 1
ATOM 2288 O O . THR A 1 306 ? -13.308 -1.003 -12.102 1.00 95.00 306 THR A O 1
ATOM 2291 N N . LEU A 1 307 ? -13.326 -3.033 -11.112 1.00 91.38 307 LEU A N 1
ATOM 2292 C CA . LEU A 1 307 ? -11.895 -3.254 -11.120 1.00 91.38 307 LEU A CA 1
ATOM 2293 C C . LEU A 1 307 ? -11.394 -3.442 -12.549 1.00 91.38 307 LEU A C 1
ATOM 2295 O O . LEU A 1 307 ? -12.023 -4.130 -13.352 1.00 91.38 307 LEU A O 1
ATOM 2299 N N . GLN A 1 308 ? -10.235 -2.877 -12.836 1.00 88.19 308 GLN A N 1
ATOM 2300 C CA . GLN A 1 308 ? -9.451 -3.081 -14.036 1.00 88.19 308 GLN A CA 1
ATOM 2301 C C . GLN A 1 308 ? -8.051 -3.505 -13.598 1.00 88.19 308 GLN A C 1
ATOM 2303 O O . GLN A 1 308 ? -7.540 -2.990 -12.595 1.00 88.19 308 GLN A O 1
ATOM 2308 N N . PRO A 1 309 ? -7.416 -4.431 -14.331 1.00 82.50 309 PRO A N 1
ATOM 2309 C CA . PRO A 1 309 ? -6.037 -4.804 -14.079 1.00 82.50 309 PRO A CA 1
ATOM 2310 C C . PRO A 1 309 ? -5.145 -3.572 -13.979 1.00 82.50 309 PRO A C 1
ATOM 2312 O O . PRO A 1 309 ? -5.221 -2.666 -14.807 1.00 82.50 309 PRO A O 1
ATOM 2315 N N . THR A 1 310 ? -4.268 -3.566 -12.982 1.00 74.88 310 THR A N 1
ATOM 2316 C CA . THR A 1 310 ? -3.239 -2.549 -12.742 1.00 74.88 310 THR A CA 1
ATOM 2317 C C . THR A 1 310 ? -3.750 -1.147 -12.419 1.00 74.88 310 THR A C 1
ATOM 2319 O O . THR A 1 310 ? -2.937 -0.253 -12.231 1.00 74.88 310 THR A O 1
ATOM 2322 N N . GLN A 1 311 ? -5.060 -0.933 -12.284 1.00 83.12 311 GLN A N 1
ATOM 2323 C CA . GLN A 1 311 ? -5.596 0.385 -11.962 1.00 83.12 311 GLN A CA 1
ATOM 2324 C C . GLN A 1 311 ? -5.397 0.733 -10.474 1.00 83.12 311 GLN A C 1
ATOM 2326 O O . GLN A 1 311 ? -5.551 -0.110 -9.586 1.00 83.12 311 GLN A O 1
ATOM 2331 N N . LEU A 1 312 ? -5.064 2.004 -10.220 1.00 86.75 312 LEU A N 1
ATOM 2332 C CA . LEU A 1 312 ? -5.064 2.609 -8.890 1.00 86.75 312 LEU A CA 1
ATOM 2333 C C . LEU A 1 312 ? -6.483 3.077 -8.544 1.00 86.75 312 LEU A C 1
ATOM 2335 O O . LEU A 1 312 ? -7.051 3.919 -9.243 1.00 86.75 312 LEU A O 1
ATOM 2339 N N . TYR A 1 313 ? -7.029 2.546 -7.458 1.00 91.81 313 TYR A N 1
ATOM 2340 C CA . TYR A 1 313 ? -8.285 2.974 -6.855 1.00 91.81 313 TYR A CA 1
ATOM 2341 C C . TYR A 1 313 ? -7.976 3.789 -5.621 1.00 91.81 313 TYR A C 1
ATOM 2343 O O . TYR A 1 313 ? -7.151 3.383 -4.813 1.00 91.81 313 TYR A O 1
ATOM 2351 N N . GLU A 1 314 ? -8.638 4.921 -5.455 1.00 92.81 314 GLU A N 1
ATOM 2352 C CA . GLU A 1 314 ? -8.435 5.758 -4.286 1.00 92.81 314 GLU A CA 1
ATOM 2353 C C . GLU A 1 314 ? -9.741 5.925 -3.520 1.00 92.81 314 GLU A C 1
ATOM 2355 O O . GLU A 1 314 ? -10.788 6.181 -4.115 1.00 92.81 314 GLU A O 1
ATOM 2360 N N . MET A 1 315 ? -9.662 5.785 -2.200 1.00 95.25 315 MET A N 1
ATOM 2361 C CA . MET A 1 315 ? -10.757 6.030 -1.274 1.00 95.25 315 MET A CA 1
ATOM 2362 C C . MET A 1 315 ? -10.309 7.022 -0.207 1.00 95.25 315 MET A C 1
ATOM 2364 O O . MET A 1 315 ? -9.189 6.963 0.303 1.00 95.25 315 MET A O 1
ATOM 2368 N N . SER A 1 316 ? -11.206 7.933 0.143 1.00 95.75 316 SER A N 1
ATOM 2369 C CA . SER A 1 316 ? -11.005 8.887 1.225 1.00 95.75 316 SER A CA 1
ATOM 2370 C C . SER A 1 316 ? -11.813 8.492 2.454 1.00 95.75 316 SER A C 1
ATOM 2372 O O . SER A 1 316 ? -12.977 8.117 2.316 1.00 95.75 316 SER A O 1
ATOM 2374 N N . LEU A 1 317 ? -11.220 8.615 3.642 1.00 95.75 317 LEU A N 1
ATOM 2375 C CA . LEU A 1 317 ? -11.914 8.442 4.918 1.00 95.75 317 LEU A CA 1
ATOM 2376 C C . LEU A 1 317 ? -12.025 9.771 5.660 1.00 95.75 317 LEU A C 1
ATOM 2378 O O . LEU A 1 317 ? -11.043 10.514 5.764 1.00 95.75 317 LEU A O 1
ATOM 2382 N N . ASP A 1 318 ? -13.203 10.018 6.218 1.00 95.62 318 ASP A N 1
ATOM 2383 C CA . ASP A 1 318 ? -13.447 11.092 7.175 1.00 95.62 318 ASP A CA 1
ATOM 2384 C C . ASP A 1 318 ? -13.058 10.653 8.594 1.00 95.62 318 ASP A C 1
ATOM 2386 O O . ASP A 1 318 ? -12.995 9.457 8.910 1.00 95.62 318 ASP A O 1
ATOM 2390 N N . ASP A 1 319 ? -12.804 11.623 9.470 1.00 94.44 319 ASP A N 1
ATOM 2391 C CA . ASP A 1 319 ? -12.702 11.358 10.903 1.00 94.44 319 ASP A CA 1
ATOM 2392 C C . ASP A 1 319 ? -14.015 10.768 11.424 1.00 94.44 319 ASP A C 1
ATOM 2394 O O . ASP A 1 319 ? -15.107 11.206 11.053 1.00 94.44 319 ASP A O 1
ATOM 2398 N N . ALA A 1 320 ? -13.918 9.766 12.302 1.00 89.25 320 ALA A N 1
ATOM 2399 C CA . ALA A 1 320 ? -15.100 9.283 12.996 1.00 89.25 320 ALA A CA 1
ATOM 2400 C C . ALA A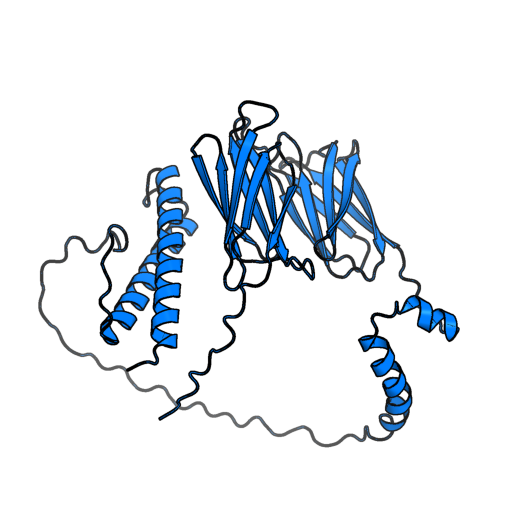 1 320 ? -15.712 10.455 13.783 1.00 89.25 320 ALA A C 1
ATOM 2402 O O . ALA A 1 320 ? -14.954 11.230 14.382 1.00 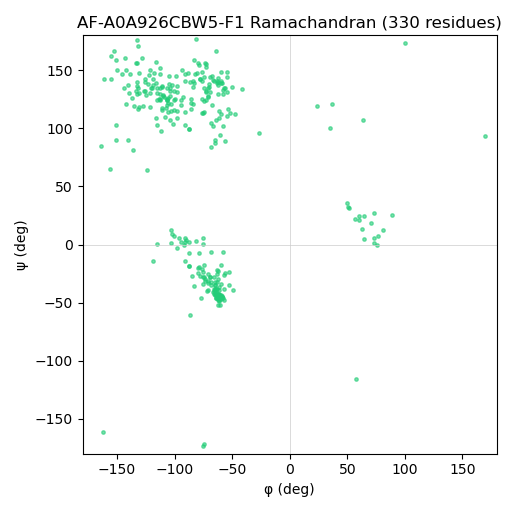89.25 320 ALA A O 1
ATOM 2403 N N . PRO A 1 321 ? -17.051 10.608 13.802 1.00 86.88 321 PRO A N 1
ATOM 2404 C CA . PRO A 1 321 ? -17.681 11.641 14.605 1.00 86.88 321 PRO A CA 1
ATOM 2405 C C . PRO A 1 321 ? -17.183 11.474 16.035 1.00 86.88 321 PRO A C 1
ATOM 2407 O O . PRO A 1 321 ? -17.387 10.427 16.650 1.00 86.88 321 PRO A O 1
ATOM 2410 N N . GLN A 1 322 ? -16.466 12.480 16.537 1.00 77.62 322 GLN A N 1
ATOM 2411 C CA . GLN A 1 322 ? -16.092 12.492 17.936 1.00 77.62 322 GLN A CA 1
ATOM 2412 C C . GLN A 1 322 ? -17.406 12.589 18.686 1.00 77.62 322 GLN A C 1
ATOM 2414 O O . GLN A 1 322 ? -18.066 13.631 18.613 1.00 77.62 322 GLN A O 1
ATOM 2419 N N . ASP A 1 323 ? -17.812 11.484 19.318 1.00 66.31 323 ASP A N 1
ATOM 2420 C CA . ASP A 1 323 ? -18.884 11.463 20.302 1.00 66.31 323 ASP A CA 1
ATOM 2421 C C . ASP A 1 323 ? -18.465 12.470 21.361 1.00 66.31 323 ASP A C 1
ATOM 2423 O O . ASP A 1 323 ? -17.691 12.191 22.274 1.00 66.31 323 ASP A O 1
ATOM 2427 N N . SER A 1 324 ? -18.880 13.708 21.123 1.00 54.94 324 SER A N 1
ATOM 2428 C CA . SER A 1 324 ? -18.521 14.857 21.919 1.00 54.94 324 SER A CA 1
ATOM 2429 C C . SER A 1 324 ? -19.087 14.508 23.264 1.00 54.94 324 SER A C 1
ATOM 2431 O O . SER A 1 324 ? -20.302 14.316 23.349 1.00 54.94 324 SER A O 1
ATOM 2433 N N . GLU A 1 325 ? -18.194 14.328 24.238 1.00 51.75 325 GLU A N 1
ATOM 2434 C CA . GLU A 1 325 ? -18.485 14.050 25.631 1.00 51.75 325 GLU A CA 1
ATOM 2435 C C . GLU A 1 325 ? -19.853 14.628 25.975 1.00 51.75 325 GLU A C 1
ATOM 2437 O O . GLU A 1 325 ? -20.001 15.820 26.261 1.00 51.75 325 GLU A O 1
ATOM 2442 N N . ARG A 1 326 ? -20.888 13.782 25.918 1.00 51.09 326 ARG A N 1
ATOM 2443 C CA . ARG A 1 326 ? -22.130 14.075 26.608 1.00 51.09 326 ARG A CA 1
ATOM 2444 C C . ARG A 1 326 ? -21.726 13.962 28.056 1.00 51.09 326 ARG A C 1
ATOM 2446 O O . ARG A 1 326 ? -21.845 12.897 28.650 1.00 51.09 326 ARG A O 1
ATOM 2453 N N . THR A 1 327 ? -21.175 15.045 28.592 1.00 52.97 327 THR A N 1
ATOM 2454 C CA . THR A 1 327 ? -21.071 15.245 30.022 1.00 52.97 327 THR A CA 1
ATOM 2455 C C . THR A 1 327 ? -22.494 15.024 30.511 1.00 52.97 327 THR A C 1
ATOM 2457 O O . THR A 1 327 ? -23.389 15.774 30.105 1.00 52.97 327 THR A O 1
ATOM 2460 N N . PRO A 1 328 ? -22.767 13.958 31.282 1.00 63.16 328 PRO A N 1
ATOM 2461 C CA . PRO A 1 328 ? -24.065 13.841 31.898 1.00 63.16 328 PRO A CA 1
ATOM 2462 C C . PRO A 1 328 ? -24.166 15.067 32.797 1.00 63.16 328 PRO A C 1
ATOM 2464 O O . PRO A 1 328 ? -23.439 15.189 33.783 1.00 63.16 328 PRO A O 1
ATOM 2467 N N . THR A 1 329 ? -25.006 16.028 32.418 1.00 61.16 329 THR A N 1
ATOM 2468 C CA . THR A 1 329 ? -25.426 17.087 33.321 1.00 61.16 329 THR A CA 1
ATOM 2469 C C . THR A 1 329 ? -26.117 16.381 34.474 1.00 61.16 329 THR A C 1
ATOM 2471 O O . THR A 1 329 ? -27.280 15.997 34.378 1.00 61.16 329 THR A O 1
ATOM 2474 N N . SER A 1 330 ? -25.345 16.121 35.526 1.00 65.88 330 SER A N 1
ATOM 2475 C CA . SER A 1 330 ? -25.803 15.606 36.803 1.00 65.88 330 SER A CA 1
ATOM 2476 C C . SER A 1 330 ? -26.706 16.664 37.424 1.00 65.88 330 SER A C 1
ATOM 2478 O O . SER A 1 330 ? -26.248 17.539 38.153 1.00 65.88 330 SER A O 1
ATOM 2480 N N . SER A 1 331 ? -27.991 16.621 37.088 1.00 68.69 331 SER A N 1
ATOM 2481 C CA . SER A 1 331 ? -29.041 17.286 37.847 1.00 68.69 331 SER A CA 1
ATOM 2482 C C . SER A 1 331 ? -29.504 16.332 38.947 1.00 68.69 331 SER A C 1
ATOM 2484 O O . SER A 1 331 ? -30.276 15.409 38.676 1.00 68.69 331 SER A O 1
ATOM 2486 N N . GLY A 1 332 ? -29.003 16.553 40.160 1.00 64.69 332 GLY A N 1
ATOM 2487 C CA . GLY A 1 332 ? -29.398 15.871 41.392 1.00 64.69 332 GLY A CA 1
ATOM 2488 C C . GLY A 1 332 ? -28.828 16.595 42.595 1.00 64.69 332 GLY A C 1
ATOM 2489 O O . GLY A 1 332 ? -27.586 16.575 42.722 1.00 64.69 332 GLY A O 1
#

Radius of gyration: 27.85 Å; Cα contacts (8 Å, |Δi|>4): 531; chains: 1; bounding box: 61×78×70 Å

Mean predicted aligned error: 16.79 Å

Sequence (332 aa):
MPAQADIDGEQQLLQQYRRSLAHLIQQASRYGGEAHVPLSVMHNIADARQHIQRSKANLRAWGVDVEDLPHEEPLGNLATPPAAATSSQGDPAPPPLSRPWLERVQKHPIVVVIVACMAVFGCMAAAISAGADYGAFCQQLNLPCARSQPVNITVRATNPDGRSLPRVAITLLHDGQATTTQPTDAQGIAVFSIRSDAGTGQLVAQADRYEVREDTVDLTESRNVTMMLRPQDANNRSIIVRIVHAVDRTPIANAQVTVIAQGAVYSDLTDGNGLATYAIPFDGATLAADISVNATGKQAATQNVTLQPTQLYEMSLDDAPQDSERTPTSSG

Solvent-accessible surface area (backbone atoms only — not comparable to full-atom values): 19525 Å² total; per-residue (Å²): 129,79,56,70,70,58,54,52,50,45,52,50,51,38,55,50,35,53,53,54,38,54,52,48,52,56,55,16,51,76,50,74,26,74,92,54,39,60,70,68,60,46,49,53,44,53,52,31,32,52,52,39,52,52,41,50,52,53,40,44,75,64,71,43,89,76,88,86,61,89,85,54,65,70,91,81,68,87,78,72,78,95,74,78,92,79,80,92,80,87,84,84,84,82,81,86,87,85,83,92,87,86,85,85,88,81,88,81,93,84,68,82,67,59,67,69,48,50,70,60,49,60,62,54,63,69,47,67,80,67,78,58,61,68,70,59,59,33,60,76,67,72,49,90,65,82,72,70,50,77,20,44,43,34,39,35,33,21,35,88,87,67,47,55,36,54,62,30,38,35,34,40,28,44,81,66,36,82,72,49,75,42,56,16,39,88,74,2,42,29,76,46,78,43,53,26,80,54,49,56,31,36,40,39,39,31,41,96,61,30,39,67,39,76,50,80,44,70,33,56,50,62,46,79,46,78,48,71,35,48,77,37,59,92,59,40,31,37,37,35,41,35,34,21,33,60,86,78,29,47,48,39,49,65,25,41,39,35,40,40,41,92,91,43,81,47,73,49,53,16,40,87,74,3,41,30,78,43,79,44,72,58,98,62,77,61,43,67,32,39,40,36,39,43,38,93,74,34,40,68,44,74,48,82,45,74,44,40,72,56,40,80,42,76,48,64,34,47,71,37,83,74,80,68,78,76,67,77,79,81,84,125

Nearest PDB structures (foldseek):
  4oq1-assembly1_A  TM=3.928E-01  e=1.432E-09  Streptococcus pneumoniae TIGR4
  5hts-assembly5_E  TM=4.143E-01  e=1.437E-08  Lacticaseibacillus rhamnosus GG
  5j4m-assembly3_C  TM=4.189E-01  e=2.596E-08  Lacticaseibacillus rhamnosus GG
  5f44-assembly2_B  TM=4.062E-01  e=9.499E-09  Lacticaseibacillus rhamnosus GG
  5j4m-assembly2_B  TM=4.113E-01  e=2.174E-08  Lacticaseibacillus rhamnosus GG

Secondary structure (DSSP, 8-state):
---HHHHHHHHHHHHHHHHHHHHHHHHHHHTTSTTSS-HHHHHHHHHHHHHHHHHHHHHHHTT---PPPTT-S-TT-S-----------PPPPPPP---------------SSHHHHHHHHHHHHHHHTTT--HHHHHHHTT-------EEEEEEEEE-TT--B-TT-EEEEEETTEEEEEEE--TTSEEEEEEETT--EEEEEEEETTEEEEEEEEE-SS-EEEEEEPPBPPTTEEEEEEEEEETTT--B-TT-EEEEEETTEEEEEE--TTSEEEEEEE-SSS-EEEEEEEE-TTB--EEEEEEE-TTPEEEEEEPBPP-----------